Protein 2CI1 (pdb70)

Sequence (273 aa):
ATFGRRATHVVVRALPESLAQQALRRRTKGDEVDFARAERQHQLLYVGVLGSSKKLGLQQVVQQLPADESSLPDCVFVEDVVAVVEETALITRPGAPSRRKEADMMMKKEEALLEKLQLNIVEEMKKDENATLDGGDVVLFTGREFFVGLSKRTNQRGAEILADDTFKKDYAVSSTVVPVVVDDALHLKKSFCSSMAGPNLIAIGSSESSSAQKALKIMMQQQQMMSDHRRYDKKLTVPDDTTAANCCIYLLNNIPPSSKGHVLLHRTPEEEYPESAKVYEKLKKDHMMLIPVSNSELEEKVDGLLTSSVLINKK

CATH classification: 3.75.10.10

Nearest PDB structures (foldseek):
  2ci1-assembly1_A  TM=1.004E+00  e=1.298E-57  Bos taurus
  2ci4-assembly1_A  TM=9.915E-01  e=1.554E-54  Bos taurus
  3i4a-assembly1_A  TM=9.963E-01  e=8.941E-50  Homo sapiens
  3p8p-assembly2_B  TM=9.938E-01  e=7.478E-50  Homo sapiens
  7ulv-assembly2_B  TM=9.869E-01  e=5.552E-50  Homo sapiens

GO terms:
  GO:0016403 dimethylargininase activity (F, IDA)
  GO:0008270 zinc ion binding (F, IDA)
  GO:0017014 protein nitrosylation (P, IDA)
  GO:0006809 nitric oxide biosynthetic process (P, IDA)
  GO:0016403 dimethylargininase activity (F, EXP)
  GO:0045429 positive regulation of nitric oxide biosynthetic process (P, IDA)

Structure (mmCIF, N/CA/C/O backbone):
data_2CI1
#
_entry.id   2CI1
#
_cell.length_a   40.664
_cell.length_b   79.910
_cell.length_c   44.894
_cell.angle_alpha   90.00
_cell.angle_beta   108.58
_cell.angle_gamma   90.00
#
_symmetry.space_group_name_H-M   'P 1 21 1'
#
loop_
_entity.id
_entity.type
_entity.pdbx_description
1 polymer 'NG, NG-DIMETHYLARGININE DIMETHYLAMINOHYDROLASE 1'
2 non-polymer 'CITRIC ACID'
3 water water
#
loop_
_atom_site.group_PDB
_atom_site.id
_atom_site.type_symbol
_atom_site.label_atom_id
_atom_site.label_alt_id
_atom_site.label_comp_id
_atom_site.label_asym_id
_atom_site.label_entity_id
_atom_site.label_seq_id
_atom_site.pdbx_PDB_ins_code
_atom_site.Cartn_x
_atom_site.Cartn_y
_atom_site.Cartn_z
_atom_site.occupancy
_atom_site.B_iso_or_equiv
_atom_site.auth_seq_id
_atom_site.auth_comp_id
_atom_site.auth_asym_id
_atom_site.auth_atom_id
_atom_site.pdbx_PDB_model_num
ATOM 1 N N . ALA A 1 1 ? 8.500 -18.317 17.429 1.00 49.73 7 ALA A N 1
ATOM 2 C CA . ALA A 1 1 ? 7.098 -17.964 17.241 1.00 44.16 7 ALA A CA 1
ATOM 3 C C . ALA A 1 1 ? 6.646 -18.423 15.843 1.00 41.48 7 ALA A C 1
ATOM 4 O O . ALA A 1 1 ? 7.577 -18.647 15.049 1.00 42.34 7 ALA A O 1
ATOM 6 N N . THR A 1 2 ? 5.328 -18.555 15.645 1.00 33.73 8 THR A N 1
ATOM 7 C CA . THR A 1 2 ? 4.808 -18.713 14.288 1.00 25.49 8 THR A CA 1
ATOM 8 C C . THR A 1 2 ? 4.885 -17.325 13.687 1.00 21.34 8 THR A C 1
ATOM 9 O O . THR A 1 2 ? 4.212 -16.374 14.068 1.00 23.90 8 THR A O 1
ATOM 13 N N . PHE A 1 3 ? 5.677 -17.230 12.647 1.00 22.39 9 PHE A N 1
ATOM 14 C CA . PHE A 1 3 ? 5.885 -15.996 11.973 1.00 16.30 9 PHE A CA 1
ATOM 15 C C . PHE A 1 3 ? 4.560 -15.495 11.390 1.00 13.52 9 PHE A C 1
ATOM 16 O O . PHE A 1 3 ? 3.806 -16.156 10.675 1.00 14.47 9 PHE A O 1
ATOM 24 N N . GLY A 1 4 ? 4.311 -14.250 11.723 1.00 10.20 10 GLY A N 1
ATOM 25 C CA . GLY A 1 4 ? 3.123 -13.585 11.268 1.00 9.98 10 GLY A CA 1
ATOM 26 C C . GLY A 1 4 ? 1.868 -13.879 12.011 1.00 8.52 10 GLY A C 1
ATOM 27 O O . GLY A 1 4 ? 0.793 -13.367 11.682 1.00 10.44 10 GLY A O 1
ATOM 28 N N . ARG A 1 5 ? 1.920 -14.704 13.074 1.00 9.03 11 ARG A N 1
ATOM 29 C CA A ARG A 1 5 ? 0.730 -14.901 13.899 0.70 8.77 11 ARG A CA 1
ATOM 30 C CA B ARG A 1 5 ? 0.699 -14.883 13.864 0.30 8.92 11 ARG A CA 1
ATOM 31 C C . ARG A 1 5 ? 0.464 -13.649 14.726 1.00 8.88 11 ARG A C 1
ATOM 32 O O . ARG A 1 5 ? 1.389 -13.073 15.287 1.00 13.70 11 ARG A O 1
ATOM 47 N N . ALA A 1 6 ? -0.779 -13.248 14.838 1.00 9.49 12 ALA A N 1
ATOM 48 C CA . ALA A 1 6 ? -1.200 -12.129 15.659 1.00 9.47 12 ALA A CA 1
ATOM 49 C C . ALA A 1 6 ? -2.568 -12.503 16.235 1.00 9.36 12 ALA A C 1
ATOM 50 O O . ALA A 1 6 ? -3.310 -13.272 15.642 1.00 10.81 12 ALA A O 1
ATOM 52 N N . THR A 1 7 ? -2.872 -11.862 17.349 1.00 9.58 13 THR A N 1
ATOM 53 C CA . THR A 1 7 ? -4.186 -12.007 17.978 1.00 9.99 13 THR A CA 1
ATOM 54 C C . THR A 1 7 ? -4.871 -10.655 18.160 1.00 9.16 13 THR A C 1
ATOM 55 O O . THR A 1 7 ? -6.101 -10.625 18.286 1.00 9.63 13 THR A O 1
ATOM 59 N N . HIS A 1 8 ? -4.093 -9.571 18.244 1.00 8.35 14 HIS A N 1
ATOM 60 C CA . HIS A 1 8 ? -4.596 -8.253 18.543 1.00 8.22 14 HIS A CA 1
ATOM 61 C C . HIS A 1 8 ? -3.931 -7.276 17.576 1.00 8.04 14 HIS A C 1
ATOM 62 O O . HIS A 1 8 ? -2.854 -7.512 17.055 1.00 8.83 14 HIS A O 1
ATOM 69 N N . VAL A 1 9 ? -4.593 -6.132 17.400 1.00 8.26 15 VAL A N 1
ATOM 70 C CA . VAL A 1 9 ? -4.049 -5.075 16.561 1.00 7.88 15 VAL A CA 1
ATOM 71 C C . VAL A 1 9 ? -4.463 -3.741 17.161 1.00 7.96 15 VAL A C 1
ATOM 72 O O . VAL A 1 9 ? -5.606 -3.539 17.564 1.00 9.32 15 VAL A O 1
ATOM 76 N N . VAL A 1 10 ? -3.500 -2.821 17.207 1.00 7.46 16 VAL A N 1
ATOM 77 C CA . VAL A 1 10 ? -3.773 -1.437 17.593 1.00 7.38 16 VAL A CA 1
ATOM 78 C C . VAL A 1 10 ? -3.812 -0.613 16.328 1.00 7.06 16 VAL A C 1
ATOM 79 O O . VAL A 1 10 ? -2.906 -0.673 15.476 1.00 6.99 16 VAL A O 1
ATOM 83 N N . VAL A 1 11 ? -4.848 0.223 16.211 1.00 6.96 17 VAL A N 1
ATOM 84 C CA . VAL A 1 11 ? -5.064 1.185 15.142 1.00 6.89 17 VAL A CA 1
ATOM 85 C C . VAL A 1 11 ? -5.467 2.502 15.779 1.00 7.47 17 VAL A C 1
ATOM 86 O O . VAL A 1 11 ? -5.752 2.529 16.990 1.00 8.09 17 VAL A O 1
ATOM 90 N N . ARG A 1 12 ? -5.503 3.573 15.010 1.00 6.81 18 ARG A N 1
ATOM 91 C CA . ARG A 1 12 ? -5.876 4.882 15.538 1.00 7.12 18 ARG A CA 1
ATOM 92 C C . ARG A 1 12 ? -6.630 5.668 14.466 1.00 7.11 18 ARG A C 1
ATOM 93 O O . ARG A 1 12 ? -6.289 5.657 13.300 1.00 7.62 18 ARG A O 1
ATOM 101 N N . ALA A 1 13 ? -7.678 6.353 14.918 1.00 7.83 19 ALA A N 1
ATOM 102 C CA . ALA A 1 13 ? -8.532 7.091 14.023 1.00 8.04 19 ALA A CA 1
ATOM 103 C C . ALA A 1 13 ? -7.791 8.283 13.408 1.00 7.32 19 ALA A C 1
ATOM 104 O O . ALA A 1 13 ? -6.888 8.885 13.986 1.00 8.60 19 ALA A O 1
ATOM 106 N N . LEU A 1 14 ? -8.251 8.643 12.199 1.00 8.21 20 LEU A N 1
ATOM 107 C CA . LEU A 1 14 ? -7.704 9.789 11.501 1.00 7.86 20 LEU A CA 1
ATOM 108 C C . LEU A 1 14 ? -8.252 11.088 12.102 1.00 8.66 20 LEU A C 1
ATOM 109 O O . LEU A 1 14 ? -9.447 11.276 12.274 1.00 9.16 20 LEU A O 1
ATOM 114 N N . PRO A 1 15 ? -7.356 12.053 12.357 1.00 8.63 21 PRO A N 1
ATOM 115 C CA . PRO A 1 15 ? -7.794 13.403 12.742 1.00 8.95 21 PRO A CA 1
ATOM 116 C C . PRO A 1 15 ? -8.144 14.197 11.484 1.00 8.58 21 PRO A C 1
ATOM 117 O O . PRO A 1 15 ? -7.494 14.028 10.451 1.00 8.67 21 PRO A O 1
ATOM 121 N N . GLU A 1 16 ? -9.084 15.119 11.603 1.00 9.46 22 GLU A N 1
ATOM 122 C CA . GLU A 1 16 ? -9.378 15.987 10.495 1.00 9.79 22 GLU A CA 1
ATOM 123 C C . GLU A 1 16 ? -8.157 16.775 10.035 1.00 9.24 22 GLU A C 1
ATOM 124 O O . GLU A 1 16 ? -8.036 17.083 8.837 1.00 9.74 22 GLU A O 1
ATOM 130 N N . SER A 1 17 ? -7.302 17.114 10.963 1.00 8.87 23 SER A N 1
ATOM 131 C CA . SER A 1 17 ? -6.066 17.852 10.670 1.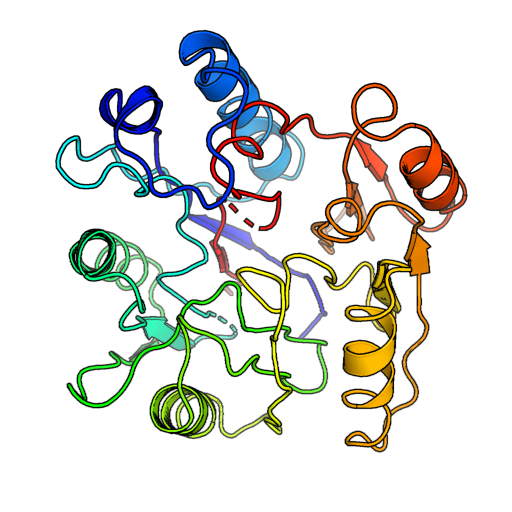00 9.29 23 SER A CA 1
ATOM 132 C C . SER A 1 17 ? -5.109 17.096 9.759 1.00 8.74 23 SER A C 1
ATOM 133 O O . SER A 1 17 ? -4.201 17.702 9.198 1.00 8.54 23 SER A O 1
ATOM 136 N N . LEU A 1 18 ? -5.288 15.783 9.561 1.00 8.22 24 LEU A N 1
ATOM 137 C CA . LEU A 1 18 ? -4.428 15.057 8.654 1.00 7.79 24 LEU A CA 1
ATOM 138 C C . LEU A 1 18 ? -4.421 15.667 7.274 1.00 7.67 24 LEU A C 1
ATOM 139 O O . LEU A 1 18 ? -3.375 15.738 6.622 1.00 7.49 24 LEU A O 1
ATOM 144 N N . ALA A 1 19 ? -5.598 16.034 6.761 1.00 8.40 25 ALA A N 1
ATOM 145 C CA . ALA A 1 19 ? -5.711 16.368 5.345 1.00 8.54 25 ALA A CA 1
ATOM 146 C C . ALA A 1 19 ? -4.730 17.462 4.945 1.00 8.07 25 ALA A C 1
ATOM 147 O O . ALA A 1 19 ? -4.020 17.312 3.943 1.00 8.83 25 ALA A O 1
ATOM 149 N N . GLN A 1 20 ? -4.679 18.540 5.703 1.00 8.02 26 GLN A N 1
ATOM 150 C CA . GLN A 1 20 ? -3.766 19.654 5.431 1.00 7.90 26 GLN A CA 1
ATOM 151 C C . GLN A 1 20 ? -2.463 19.610 6.185 1.00 7.85 26 GLN A C 1
ATOM 152 O O . GLN A 1 20 ? -1.500 20.226 5.730 1.00 8.78 26 GLN A O 1
ATOM 158 N N . GLN A 1 21 ? -2.427 18.959 7.357 1.00 7.75 27 GLN A N 1
ATOM 159 C CA . GLN A 1 21 ? -1.339 19.169 8.301 1.00 8.09 27 GLN A CA 1
ATOM 160 C C . GLN A 1 21 ? -0.443 17.956 8.505 1.00 7.67 27 GLN A C 1
ATOM 161 O O . GLN A 1 21 ? 0.610 18.114 9.127 1.00 8.98 27 GLN A O 1
ATOM 167 N N . ALA A 1 22 ? -0.794 16.786 8.022 1.00 7.50 28 ALA A N 1
ATOM 168 C CA . ALA A 1 22 ? 0.129 15.644 8.139 1.00 7.76 28 ALA A CA 1
ATOM 169 C C . ALA A 1 22 ? 1.355 15.888 7.313 1.00 7.30 28 ALA A C 1
ATOM 170 O O . ALA A 1 22 ? 1.297 16.531 6.231 1.00 8.08 28 ALA A O 1
ATOM 172 N N . LEU A 1 23 ? 2.491 15.384 7.770 1.00 7.55 29 LEU A N 1
ATOM 173 C CA . LEU A 1 23 ? 3.752 15.506 7.061 1.00 7.44 29 LEU A CA 1
ATOM 174 C C . LEU A 1 23 ? 3.717 14.750 5.755 1.00 7.22 29 LEU A C 1
ATOM 175 O O . LEU A 1 23 ? 3.195 13.627 5.691 1.00 8.11 29 LEU A O 1
ATOM 180 N N . ARG A 1 24 ? 4.286 15.305 4.696 1.00 7.78 30 ARG A N 1
ATOM 181 C CA . ARG A 1 24 ? 4.357 14.610 3.412 1.00 7.76 30 ARG A CA 1
ATOM 182 C C . ARG A 1 24 ? 5.498 15.137 2.600 1.00 8.35 30 ARG A C 1
ATOM 183 O O . ARG A 1 24 ? 5.775 16.348 2.548 1.00 9.39 30 ARG A O 1
ATOM 191 N N . ARG A 1 25 ? 6.206 14.215 1.935 1.00 8.99 31 ARG A N 1
ATOM 192 C CA A ARG A 1 25 ? 7.381 14.645 1.181 0.60 11.71 31 ARG A CA 1
ATOM 193 C CA B ARG A 1 25 ? 7.348 14.557 1.124 0.40 10.80 31 ARG A CA 1
ATOM 194 C C . ARG A 1 25 ? 6.950 15.192 -0.201 1.00 12.14 31 ARG A C 1
ATOM 195 O O . ARG A 1 25 ? 7.696 16.008 -0.745 1.00 17.55 31 ARG A O 1
ATOM 210 N N . THR A 1 26 ? 5.851 14.760 -0.779 1.00 12.58 32 THR A N 1
ATOM 211 C CA . THR A 1 26 ? 5.385 15.191 -2.071 1.00 14.81 32 THR A CA 1
ATOM 212 C C . THR A 1 26 ? 4.149 16.030 -1.836 1.00 11.21 32 THR A C 1
ATOM 213 O O . THR A 1 26 ? 3.234 15.607 -1.188 1.00 12.62 32 THR A O 1
ATOM 217 N N . LYS A 1 27 ? 4.155 17.256 -2.374 1.00 11.67 33 LYS A N 1
ATOM 218 C CA . LYS A 1 27 ? 3.021 18.198 -2.235 1.00 10.93 33 LYS A CA 1
ATOM 219 C C . LYS A 1 27 ? 2.108 17.981 -3.444 1.00 11.39 33 LYS A C 1
ATOM 220 O O . LYS A 1 27 ? 2.041 18.828 -4.300 1.00 12.49 33 LYS A O 1
ATOM 226 N N . GLY A 1 28 ? 1.464 16.818 -3.493 1.00 14.55 34 GLY A N 1
ATOM 227 C CA . GLY A 1 28 ? 0.676 16.399 -4.628 1.00 16.02 34 GLY A CA 1
ATOM 228 C C . GLY A 1 28 ? -0.810 16.608 -4.423 1.00 14.21 34 GLY A C 1
ATOM 229 O O . GLY A 1 28 ? -1.247 17.555 -3.770 1.00 13.04 34 GLY A O 1
ATOM 230 N N . ASP A 1 29 ? -1.616 15.726 -4.997 1.00 17.76 35 ASP A N 1
ATOM 231 C CA . ASP A 1 29 ? -3.063 15.834 -4.900 1.00 18.17 35 ASP A CA 1
ATOM 232 C C . ASP A 1 29 ? -3.508 15.955 -3.462 1.00 16.47 35 ASP A C 1
ATOM 233 O O . ASP A 1 29 ? -2.989 15.273 -2.584 1.00 18.17 35 ASP A O 1
ATOM 238 N N . GLU A 1 30 ? -4.493 16.820 -3.285 1.00 17.18 36 GLU A N 1
ATOM 239 C CA . GLU A 1 30 ? -5.078 16.997 -1.966 1.00 16.12 36 GLU A CA 1
ATOM 240 C C . GLU A 1 30 ? -5.686 15.682 -1.494 1.00 11.75 36 GLU A C 1
ATOM 241 O O . GLU A 1 30 ? -6.228 14.892 -2.254 1.00 12.10 36 GLU A O 1
ATOM 247 N N . VAL A 1 31 ? -5.680 15.518 -0.178 1.00 10.90 37 VAL A N 1
ATOM 248 C CA . VAL A 1 31 ? -6.323 14.383 0.472 1.00 10.25 37 VAL A CA 1
ATOM 249 C C . VAL A 1 31 ? -7.834 14.576 0.416 1.00 10.87 37 VAL A C 1
ATOM 250 O O . VAL A 1 31 ? -8.322 15.654 0.793 1.00 12.73 37 VAL A O 1
ATOM 254 N N . ASP A 1 32 ? -8.548 13.538 0.035 1.00 10.67 38 ASP A N 1
ATOM 255 C CA . ASP A 1 32 ? -10.009 13.461 0.177 1.00 11.08 38 ASP A CA 1
ATOM 256 C C . ASP A 1 32 ? -10.215 12.806 1.525 1.00 10.12 38 ASP A C 1
ATOM 257 O O . ASP A 1 32 ? -10.084 11.583 1.680 1.00 9.72 38 ASP A O 1
ATOM 262 N N . PHE A 1 33 ? -10.510 13.623 2.537 1.00 10.33 39 PHE A N 1
ATOM 263 C CA . PHE A 1 33 ? -10.541 13.142 3.871 1.00 9.79 39 PHE A CA 1
ATOM 264 C C . PHE A 1 33 ? -11.622 12.087 4.110 1.00 8.70 39 PHE A C 1
ATOM 265 O O . PHE A 1 33 ? -11.376 11.065 4.747 1.00 8.97 39 PHE A O 1
ATOM 273 N N . ALA A 1 34 ? -12.838 12.323 3.626 1.00 9.40 40 ALA A N 1
ATOM 274 C CA . ALA A 1 34 ? -13.914 11.342 3.800 1.00 9.96 40 ALA A CA 1
ATOM 275 C C . ALA A 1 34 ? -13.503 10.028 3.176 1.00 9.04 40 ALA A C 1
ATOM 276 O O . ALA A 1 34 ? -13.753 8.952 3.761 1.00 8.80 40 ALA A O 1
ATOM 278 N N . ARG A 1 35 ? -12.868 10.062 2.017 1.00 9.10 41 ARG A N 1
ATOM 279 C CA . ARG A 1 35 ? -12.449 8.820 1.370 1.00 8.73 41 ARG A CA 1
ATOM 280 C C . ARG A 1 35 ? -11.333 8.166 2.184 1.00 7.75 41 ARG A C 1
ATOM 281 O O . ARG A 1 35 ? -11.303 6.926 2.291 1.00 8.06 41 ARG A O 1
ATOM 289 N N . ALA A 1 36 ? -10.406 8.954 2.736 1.00 7.90 42 ALA A N 1
ATOM 290 C CA . ALA A 1 36 ? -9.354 8.393 3.628 1.00 7.70 42 ALA A CA 1
ATOM 291 C C . ALA A 1 36 ? -9.986 7.688 4.769 1.00 7.25 42 ALA A C 1
ATOM 292 O O . ALA A 1 36 ? -9.544 6.593 5.176 1.00 7.71 42 ALA A O 1
ATOM 294 N N . GLU A 1 37 ? -11.011 8.279 5.383 1.00 7.77 43 GLU A N 1
ATOM 295 C CA . GLU A 1 37 ? -11.688 7.617 6.487 1.00 7.73 43 GLU A CA 1
ATOM 296 C C . GLU A 1 37 ? -12.306 6.296 6.022 1.00 7.19 43 GLU A C 1
ATOM 297 O O . GLU A 1 37 ? -12.224 5.278 6.742 1.00 7.54 43 GLU A O 1
ATOM 303 N N . ARG A 1 38 ? -12.947 6.248 4.865 1.00 7.34 44 ARG A N 1
ATOM 304 C CA . ARG A 1 38 ? -13.511 5.011 4.400 1.00 7.15 44 ARG A CA 1
ATOM 305 C C . ARG A 1 38 ? -12.432 3.955 4.167 1.00 7.24 44 ARG A C 1
ATOM 306 O O . ARG A 1 38 ? -12.603 2.784 4.494 1.00 7.72 44 ARG A O 1
ATOM 314 N N . GLN A 1 39 ? -11.306 4.373 3.576 1.00 7.28 45 GLN A N 1
ATOM 315 C CA . GLN A 1 39 ? -10.224 3.401 3.345 1.00 6.80 45 GLN A CA 1
ATOM 316 C C . GLN A 1 39 ? -9.728 2.845 4.666 1.00 7.16 45 GLN A C 1
ATOM 317 O O . GLN A 1 39 ? -9.454 1.615 4.773 1.00 7.53 45 GLN A O 1
ATOM 323 N N . HIS A 1 40 ? -9.597 3.695 5.680 1.00 7.23 46 HIS A N 1
ATOM 324 C CA . HIS A 1 40 ? -9.178 3.226 7.005 1.00 7.49 46 HIS A CA 1
ATOM 325 C C . HIS A 1 40 ? -10.202 2.277 7.580 1.00 7.36 46 HIS A C 1
ATOM 326 O O . HIS A 1 40 ? -9.844 1.243 8.188 1.00 8.04 46 HIS A O 1
ATOM 333 N N . GLN A 1 41 ? -11.487 2.596 7.451 1.00 7.98 47 GLN A N 1
ATOM 334 C CA . GLN A 1 41 ? -12.548 1.701 7.943 1.00 8.24 47 GLN A CA 1
ATOM 335 C C . GLN A 1 41 ? -12.435 0.314 7.320 1.00 7.89 47 GLN A C 1
ATOM 336 O O . GLN A 1 41 ? -12.594 -0.702 8.018 1.00 8.73 47 GLN A O 1
ATOM 346 N N . LEU A 1 42 ? -12.248 0.267 6.022 1.00 7.67 48 LEU A N 1
ATOM 347 C CA A LEU A 1 42 ? -12.175 -1.035 5.335 0.50 7.45 48 LEU A CA 1
ATOM 348 C CA B LEU A 1 42 ? -12.166 -1.031 5.335 0.50 7.44 48 LEU A CA 1
ATOM 349 C C . LEU A 1 42 ? -10.950 -1.798 5.805 1.00 7.41 48 LEU A C 1
ATOM 350 O O . LEU A 1 42 ? -11.003 -3.025 5.996 1.00 7.57 48 LEU A O 1
ATOM 359 N N . TYR A 1 43 ? -9.807 -1.105 5.989 1.00 6.68 49 TYR A N 1
ATOM 360 C CA . TYR A 1 43 ? -8.570 -1.713 6.476 1.00 6.64 49 TYR A CA 1
ATOM 361 C C . TYR A 1 43 ? -8.793 -2.366 7.858 1.00 6.69 49 TYR A C 1
ATOM 362 O O . TYR A 1 43 ? -8.445 -3.517 8.094 1.00 7.05 49 TYR A O 1
ATOM 371 N N . VAL A 1 44 ? -9.382 -1.588 8.768 1.00 7.33 50 VAL A N 1
ATOM 372 C CA . VAL A 1 44 ? -9.673 -2.096 10.095 1.00 8.50 50 VAL A CA 1
ATOM 373 C C . VAL A 1 44 ? -10.663 -3.243 9.996 1.00 8.24 50 VAL A C 1
ATOM 374 O O . VAL A 1 44 ? -10.550 -4.200 10.769 1.00 9.74 50 VAL A O 1
ATOM 378 N N . GLY A 1 45 ? -11.643 -3.156 9.130 1.00 8.74 51 GLY A N 1
ATOM 379 C CA . GLY A 1 45 ? -12.606 -4.221 8.942 1.00 9.32 51 GLY A CA 1
ATOM 380 C C . GLY A 1 45 ? -11.990 -5.499 8.449 1.00 9.03 51 GLY A C 1
ATOM 381 O O . GLY A 1 45 ? -12.416 -6.592 8.852 1.00 11.42 51 GLY A O 1
ATOM 382 N N . VAL A 1 46 ? -10.982 -5.434 7.604 1.00 7.21 52 VAL A N 1
ATOM 383 C CA . VAL A 1 46 ? -10.265 -6.636 7.206 1.00 7.05 52 VAL A CA 1
ATOM 384 C C . VAL A 1 46 ? -9.598 -7.254 8.425 1.00 6.80 52 VAL A C 1
ATOM 385 O O . VAL A 1 46 ? -9.690 -8.462 8.663 1.00 7.31 52 VAL A O 1
ATOM 389 N N . LEU A 1 47 ? -8.854 -6.447 9.180 1.00 6.99 53 LEU A N 1
ATOM 390 C CA . LEU A 1 47 ? -8.058 -7.000 10.277 1.00 7.12 53 LEU A CA 1
ATOM 391 C C . LEU A 1 47 ? -8.918 -7.581 11.374 1.00 7.47 53 LEU A C 1
ATOM 392 O O . LEU A 1 47 ? -8.624 -8.652 11.922 1.00 8.08 53 LEU A O 1
ATOM 397 N N . GLY A 1 48 ? -9.991 -6.872 11.735 1.00 7.99 54 GLY A N 1
ATOM 398 C CA . GLY A 1 48 ? -10.829 -7.258 12.840 1.00 9.20 54 GLY A CA 1
ATOM 399 C C . GLY A 1 48 ? -11.968 -8.172 12.441 1.00 9.16 54 GLY A C 1
ATOM 400 O O . GLY A 1 48 ? -12.096 -9.301 12.892 1.00 19.10 54 GLY A O 1
ATOM 401 N N . SER A 1 49 ? -12.844 -7.751 11.571 1.00 9.31 55 SER A N 1
ATOM 402 C CA A SER A 1 49 ? -14.022 -8.520 11.215 0.90 9.04 55 SER A CA 1
ATOM 403 C CA B SER A 1 49 ? -14.031 -8.510 11.213 0.10 9.25 55 SER A CA 1
ATOM 404 C C . SER A 1 49 ? -13.685 -9.716 10.359 1.00 8.85 55 SER A C 1
ATOM 405 O O . SER A 1 49 ? -14.110 -10.831 10.659 1.00 11.40 55 SER A O 1
ATOM 410 N N . LYS A 1 50 ? -12.954 -9.513 9.267 1.00 8.77 56 LYS A N 1
ATOM 411 C CA A LYS A 1 50 ? -12.675 -10.644 8.396 0.50 8.76 56 LYS A CA 1
ATOM 412 C CA B LYS A 1 50 ? -12.680 -10.640 8.419 0.50 8.91 56 LYS A CA 1
ATOM 413 C C . LYS A 1 50 ? -11.688 -11.620 9.030 1.00 7.89 56 LYS A C 1
ATOM 414 O O . LYS A 1 50 ? -11.917 -12.825 9.053 1.00 10.62 56 LYS A O 1
ATOM 425 N N . LEU A 1 51 ? -10.564 -11.101 9.522 1.00 7.35 57 LEU A N 1
ATOM 426 C CA . LEU A 1 51 ? -9.493 -11.966 10.018 1.00 6.89 57 LEU A CA 1
ATOM 427 C C . LEU A 1 51 ? -9.617 -12.308 11.485 1.00 8.43 57 LEU A C 1
ATOM 428 O O . LEU A 1 51 ? -8.922 -13.248 11.909 1.00 11.11 57 LEU A O 1
ATOM 433 N N . GLY A 1 52 ? -10.437 -11.637 12.230 1.00 8.53 58 GLY A N 1
ATOM 434 C CA . GLY A 1 52 ? -10.717 -12.010 13.599 1.00 9.95 58 GLY A CA 1
ATOM 435 C C . GLY A 1 52 ? -9.772 -11.499 14.630 1.00 9.99 58 GLY A C 1
ATOM 436 O O . GLY A 1 52 ? -9.834 -11.914 15.800 1.00 11.99 58 GLY A O 1
ATOM 437 N N . LEU A 1 53 ? -8.891 -10.532 14.316 1.00 9.21 59 LEU A N 1
ATOM 438 C CA . LEU A 1 53 ? -8.065 -9.957 15.314 1.00 8.18 59 LEU A CA 1
ATOM 439 C C . LEU A 1 53 ? -8.867 -9.080 16.292 1.00 8.57 59 LEU A C 1
ATOM 440 O O . LEU A 1 53 ? -9.841 -8.452 15.903 1.00 9.60 59 LEU A O 1
ATOM 445 N N . GLN A 1 54 ? -8.460 -9.054 17.546 1.00 8.86 60 GLN A N 1
ATOM 446 C CA A GLN A 1 54 ? -9.057 -8.153 18.526 0.60 9.62 60 GLN A CA 1
ATOM 447 C CA B GLN A 1 54 ? -9.049 -8.159 18.531 0.40 9.25 60 GLN A CA 1
ATOM 448 C C . GLN A 1 54 ? -8.483 -6.775 18.303 1.00 8.75 60 GLN A C 1
ATOM 449 O O . GLN A 1 54 ? -7.293 -6.547 18.433 1.00 10.38 60 GLN A O 1
ATOM 460 N N . VAL A 1 55 ? -9.341 -5.825 17.971 1.00 9.63 61 VAL A N 1
ATOM 461 C CA . VAL A 1 55 ? -8.933 -4.467 17.568 1.00 10.08 61 VAL A CA 1
ATOM 462 C C . VAL A 1 55 ? -8.978 -3.542 18.762 1.00 9.83 61 VAL A C 1
ATOM 463 O O . VAL A 1 55 ? -10.001 -3.501 19.504 1.00 12.35 61 VAL A O 1
ATOM 467 N N . VAL A 1 56 ? -7.929 -2.795 18.999 1.00 8.92 62 VAL A N 1
ATOM 468 C CA . VAL A 1 56 ? -7.903 -1.684 19.907 1.00 9.54 62 VAL A CA 1
ATOM 469 C C . VAL A 1 56 ? -7.838 -0.442 19.048 1.00 9.54 62 VAL A C 1
ATOM 470 O O . VAL A 1 56 ? -6.855 -0.242 18.348 1.00 10.90 62 VAL A O 1
ATOM 474 N N . GLN A 1 57 ? -8.921 0.378 19.066 1.00 11.14 63 GLN A N 1
ATOM 475 C CA A GLN A 1 57 ? -8.999 1.581 18.218 0.50 12.13 63 GLN A CA 1
ATOM 476 C CA B GLN A 1 57 ? -8.882 1.567 18.201 0.50 12.10 63 GLN A CA 1
ATOM 477 C C . GLN A 1 57 ? -8.769 2.788 19.113 1.00 12.08 63 GLN A C 1
ATOM 478 O O . GLN A 1 57 ? -9.611 3.140 19.913 1.00 15.28 63 GLN A O 1
ATOM 489 N N . LEU A 1 58 ? -7.664 3.492 18.963 1.00 10.66 64 LEU A N 1
ATOM 490 C CA . LEU A 1 58 ? -7.332 4.703 19.714 1.00 10.42 64 LEU A CA 1
ATOM 491 C C . LEU A 1 58 ? -8.040 5.863 19.055 1.00 9.79 64 LEU A C 1
ATOM 492 O O . LEU A 1 58 ? -8.208 5.918 17.830 1.00 9.94 64 LEU A O 1
ATOM 497 N N . PRO A 1 59 ? -8.477 6.842 19.867 1.00 10.76 65 PRO A N 1
ATOM 498 C CA . PRO A 1 59 ? -9.161 8.012 19.291 1.00 10.94 65 PRO A CA 1
ATOM 499 C C . PRO A 1 59 ? -8.191 8.964 18.624 1.00 9.95 65 PRO A C 1
ATOM 500 O O . PRO A 1 59 ? -7.010 9.047 18.973 1.00 10.89 65 PRO A O 1
ATOM 504 N N . ALA A 1 60 ? -8.701 9.699 17.665 1.00 9.97 66 ALA A N 1
ATOM 505 C CA . ALA A 1 60 ? -7.929 10.717 17.007 1.00 9.92 66 ALA A CA 1
ATOM 506 C C . ALA A 1 60 ? -7.534 11.818 17.988 1.00 10.54 66 ALA A C 1
ATOM 507 O O . ALA A 1 6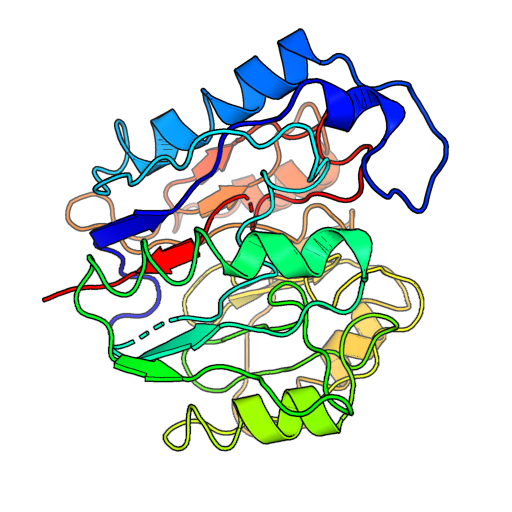0 ? -8.289 12.132 18.935 1.00 12.20 66 ALA A O 1
ATOM 509 N N . ASP A 1 61 ? -6.412 12.463 17.762 1.00 10.54 67 ASP A N 1
ATOM 510 C CA . ASP A 1 61 ? -6.010 13.671 18.476 1.00 10.74 67 ASP A CA 1
ATOM 511 C C . ASP A 1 61 ? -5.691 14.705 17.407 1.00 11.08 67 ASP A C 1
ATOM 512 O O . ASP A 1 61 ? -4.739 14.532 16.613 1.00 10.22 67 ASP A O 1
ATOM 517 N N . GLU A 1 62 ? -6.487 15.761 17.358 1.00 11.97 68 GLU A N 1
ATOM 518 C CA . GLU A 1 62 ? -6.339 16.749 16.291 1.00 10.66 68 GLU A CA 1
ATOM 519 C C . GLU A 1 62 ? -4.982 17.458 16.329 1.00 10.85 68 GLU A C 1
ATOM 520 O O . GLU A 1 62 ? -4.566 17.963 15.279 1.00 11.23 68 GLU A O 1
ATOM 526 N N . SER A 1 63 ? -4.347 17.480 17.480 1.00 11.02 69 SER A N 1
ATOM 527 C CA A SER A 1 63 ? -3.012 18.090 17.609 0.80 10.60 69 SER A CA 1
ATOM 528 C CA B SER A 1 63 ? -3.021 18.076 17.612 0.20 11.30 69 SER A CA 1
ATOM 529 C C . SER A 1 63 ? -1.908 17.194 17.049 1.00 10.14 69 SER A C 1
ATOM 530 O O . SER A 1 63 ? -0.774 17.671 16.998 1.00 10.88 69 SER A O 1
ATOM 535 N N . LEU A 1 64 ? -2.211 15.988 16.640 1.00 9.46 70 LEU A N 1
ATOM 536 C CA . LEU A 1 64 ? -1.252 14.982 16.128 1.00 8.92 70 LEU A CA 1
ATOM 537 C C . LEU A 1 64 ? -1.725 14.542 14.753 1.00 8.30 70 LEU A C 1
ATOM 538 O O . LEU A 1 64 ? -2.355 13.483 14.624 1.00 8.45 70 LEU A O 1
ATOM 543 N N . PRO A 1 65 ? -1.496 15.347 13.699 1.00 8.18 71 PRO A N 1
ATOM 544 C CA . PRO A 1 65 ? -2.091 15.082 12.388 1.00 7.96 71 PRO A CA 1
ATOM 545 C C . PRO A 1 65 ? -1.723 13.737 11.758 1.00 7.37 71 PRO A C 1
ATOM 546 O O . PRO A 1 65 ? -2.458 13.283 10.883 1.00 8.12 71 PRO A O 1
ATOM 550 N N . ASP A 1 66 ? -0.639 13.128 12.191 1.00 7.34 72 ASP A N 1
ATOM 551 C CA . ASP A 1 66 ? -0.180 11.843 11.682 1.00 7.05 72 ASP A CA 1
ATOM 552 C C . ASP A 1 66 ? -0.534 10.694 12.623 1.00 7.14 72 ASP A C 1
ATOM 553 O O . ASP A 1 66 ? -0.017 9.588 12.451 1.00 7.25 72 ASP A O 1
ATOM 558 N N . CYS A 1 67 ? -1.471 10.891 13.574 1.00 7.58 73 CYS A N 1
ATOM 559 C CA . CYS A 1 67 ? -1.646 9.896 14.640 1.00 7.67 73 CYS A CA 1
ATOM 560 C C . CYS A 1 67 ? -2.252 8.580 14.138 1.00 7.01 73 CYS A C 1
ATOM 561 O O . CYS A 1 67 ? -2.144 7.585 14.868 1.00 7.35 73 CYS A O 1
ATOM 564 N N . VAL A 1 68 ? -2.847 8.550 12.966 1.00 7.33 74 VAL A N 1
ATOM 565 C CA . VAL A 1 68 ? -3.270 7.269 12.370 1.00 7.09 74 VAL A CA 1
ATOM 566 C C . VAL A 1 68 ? -2.129 6.305 12.236 1.00 6.81 74 VAL A C 1
ATOM 567 O O . VAL A 1 68 ? -2.355 5.072 12.217 1.00 7.00 74 VAL A O 1
ATOM 571 N N . PHE A 1 69 ? -0.898 6.788 12.038 1.00 6.45 75 PHE A N 1
ATOM 572 C CA . PHE A 1 69 ? 0.231 5.950 11.617 1.00 6.66 75 PHE A CA 1
ATOM 573 C C . PHE A 1 69 ? 0.948 5.320 12.804 1.00 6.04 75 PHE A C 1
ATOM 574 O O . PHE A 1 69 ? 2.148 5.520 13.019 1.00 6.77 75 PHE A O 1
ATOM 582 N N . VAL A 1 70 ? 0.206 4.493 13.524 1.00 6.35 76 VAL A N 1
ATOM 583 C CA . VAL A 1 70 ? 0.672 3.881 14.763 1.00 6.47 76 VAL A CA 1
ATOM 584 C C . VAL A 1 70 ? 1.963 3.099 14.629 1.00 6.31 76 VAL A C 1
ATOM 585 O O . VAL A 1 70 ? 2.680 2.941 15.624 1.00 6.83 76 VAL A O 1
ATOM 589 N N . GLU A 1 71 ? 2.261 2.492 13.467 1.00 6.17 77 GLU A N 1
ATOM 590 C CA . GLU A 1 71 ? 3.436 1.704 13.309 1.00 6.38 77 GLU A CA 1
ATOM 591 C C . GLU A 1 71 ? 4.697 2.441 13.779 1.00 6.25 77 GLU A C 1
ATOM 592 O O . GLU A 1 71 ? 5.617 1.854 14.296 1.00 7.06 77 GLU A O 1
ATOM 598 N N . ASP A 1 72 ? 4.743 3.761 13.487 1.00 6.03 78 ASP A N 1
ATOM 599 C CA . ASP A 1 72 ? 6.019 4.443 13.745 1.00 6.42 78 ASP A CA 1
ATOM 600 C C . ASP A 1 72 ? 6.333 4.617 15.211 1.00 6.72 78 ASP A C 1
ATOM 601 O O . ASP A 1 72 ? 7.506 4.871 15.523 1.00 7.64 78 ASP A O 1
ATOM 606 N N . VAL A 1 73 ? 5.337 4.487 16.087 1.00 7.55 79 VAL A N 1
ATOM 607 C CA A VAL A 1 73 ? 5.602 4.784 17.529 0.60 8.09 79 VAL A CA 1
ATOM 608 C CA B VAL A 1 73 ? 5.398 4.726 17.527 0.40 7.96 79 VAL A CA 1
ATOM 609 C C . VAL A 1 73 ? 5.757 3.526 18.379 1.00 8.01 79 VAL A C 1
ATOM 610 O O . VAL A 1 73 ? 6.040 3.659 19.571 1.00 8.83 79 VAL A O 1
ATOM 617 N N . ALA A 1 74 ? 5.684 2.332 17.828 1.00 7.76 80 ALA A N 1
ATOM 618 C CA . ALA A 1 74 ? 5.938 1.142 18.640 1.00 8.33 80 ALA A CA 1
ATOM 619 C C . ALA A 1 74 ? 6.450 0.016 17.715 1.00 8.32 80 ALA A C 1
ATOM 620 O O . ALA A 1 74 ? 5.937 -0.139 16.616 1.00 10.49 80 ALA A O 1
ATOM 622 N N . VAL A 1 75 ? 7.365 -0.778 18.298 1.00 8.38 81 VAL A N 1
ATOM 623 C CA . VAL A 1 75 ? 7.793 -2.031 17.695 1.00 8.36 81 VAL A CA 1
ATOM 624 C C . VAL A 1 75 ? 7.499 -3.120 18.715 1.00 8.56 81 VAL A C 1
ATOM 625 O O . VAL A 1 75 ? 7.970 -3.026 19.863 1.00 9.45 81 VAL A O 1
ATOM 629 N N . VAL A 1 76 ? 6.716 -4.101 18.333 1.00 8.42 82 VAL A N 1
ATOM 630 C CA . VAL A 1 76 ? 6.302 -5.153 19.268 1.00 9.02 82 VAL A CA 1
ATOM 631 C C . VAL A 1 76 ? 6.909 -6.452 18.775 1.00 9.29 82 VAL A C 1
ATOM 632 O O . VAL A 1 76 ? 6.750 -6.839 17.614 1.00 10.79 82 VAL A O 1
ATOM 644 N N . GLU A 1 78 ? 7.080 -10.359 20.317 1.00 14.00 84 GLU A N 1
ATOM 645 C CA . GLU A 1 78 ? 6.699 -11.330 21.324 1.00 15.37 84 GLU A CA 1
ATOM 646 C C . GLU A 1 78 ? 6.049 -10.564 22.466 1.00 15.47 84 GLU A C 1
ATOM 647 O O . GLU A 1 78 ? 5.018 -9.881 22.294 1.00 17.56 84 GLU A O 1
ATOM 653 N N . GLU A 1 79 ? 6.594 -10.635 23.635 1.00 16.09 85 GLU A N 1
ATOM 654 C CA . GLU A 1 79 ? 5.918 -10.046 24.797 1.00 15.25 85 GLU A CA 1
ATOM 655 C C . GLU A 1 79 ? 6.452 -8.701 25.145 1.00 13.57 85 GLU A C 1
ATOM 656 O O . GLU A 1 79 ? 6.087 -8.170 26.206 1.00 16.40 85 GLU A O 1
ATOM 662 N N . THR A 1 80 ? 7.307 -8.134 24.302 1.00 12.57 86 THR A N 1
ATOM 663 C CA . THR A 1 80 ? 7.918 -6.852 24.596 1.00 12.07 86 THR A CA 1
ATOM 664 C C . THR A 1 80 ? 7.585 -5.805 23.542 1.00 10.16 86 THR A C 1
ATOM 665 O O . THR A 1 80 ? 7.638 -6.051 22.355 1.00 10.56 86 THR A O 1
ATOM 669 N N . ALA A 1 81 ? 7.237 -4.606 24.005 1.00 11.63 87 ALA A N 1
ATOM 670 C CA . ALA A 1 81 ? 6.995 -3.450 23.179 1.00 10.70 87 ALA A CA 1
ATOM 671 C C . ALA A 1 81 ? 8.048 -2.392 23.433 1.00 10.81 87 ALA A C 1
ATOM 672 O O . ALA A 1 81 ? 8.254 -1.990 24.562 1.00 13.43 87 ALA A O 1
ATOM 674 N N . LEU A 1 82 ? 8.671 -1.917 22.349 1.00 9.54 88 LEU A N 1
ATOM 675 C CA . LEU A 1 82 ? 9.490 -0.735 22.386 1.00 9.63 88 LEU A CA 1
ATOM 676 C C . LEU A 1 82 ? 8.636 0.442 21.953 1.00 9.07 88 LEU A C 1
ATOM 677 O O . LEU A 1 82 ? 8.145 0.487 20.809 1.00 9.93 88 LEU A O 1
ATOM 682 N N . ILE A 1 83 ? 8.438 1.388 22.860 1.00 9.14 89 ILE A N 1
ATOM 683 C CA . ILE A 1 83 ? 7.807 2.661 22.550 1.00 9.22 89 ILE A CA 1
ATOM 684 C C . ILE A 1 83 ? 8.905 3.559 22.012 1.00 9.38 89 ILE A C 1
ATOM 685 O O . ILE A 1 83 ? 9.868 3.832 22.709 1.00 10.84 89 ILE A O 1
ATOM 690 N N . THR A 1 84 ? 8.762 3.938 20.742 1.00 9.69 90 THR A N 1
ATOM 691 C CA . THR A 1 84 ? 9.859 4.627 20.084 1.00 9.78 90 THR A CA 1
ATOM 692 C C . THR A 1 84 ? 9.811 6.126 20.428 1.00 9.65 90 THR A C 1
ATOM 693 O O . THR A 1 84 ? 8.886 6.626 21.020 1.00 11.12 90 THR A O 1
ATOM 697 N N . ARG A 1 85 ? 10.894 6.756 20.011 1.00 10.84 91 ARG A N 1
ATOM 698 C CA . ARG A 1 85 ? 10.998 8.231 19.988 1.00 10.69 91 ARG A CA 1
ATOM 699 C C . ARG A 1 85 ? 10.999 8.632 18.522 1.00 9.47 91 ARG A C 1
ATOM 700 O O . ARG A 1 85 ? 12.071 8.603 17.903 1.00 10.31 91 ARG A O 1
ATOM 708 N N . PRO A 1 86 ? 9.849 8.895 17.938 1.00 9.95 92 PRO A N 1
ATOM 709 C CA . PRO A 1 86 ? 9.809 9.132 16.491 1.00 10.23 92 PRO A CA 1
ATOM 710 C C . PRO A 1 86 ? 10.718 10.248 16.039 1.00 9.65 92 PRO A C 1
ATOM 711 O O . PRO A 1 86 ? 10.948 11.268 16.746 1.00 10.72 92 PRO A O 1
ATOM 718 N N . GLY A 1 87 ? 11.202 10.162 14.833 1.00 9.41 93 GLY A N 1
ATOM 719 C CA . GLY A 1 87 ? 12.075 11.201 14.298 1.00 10.56 93 GLY A CA 1
ATOM 720 C C . GLY A 1 87 ? 11.425 12.559 14.185 1.00 10.53 93 GLY A C 1
ATOM 721 O O . GLY A 1 87 ? 12.089 13.588 14.451 1.00 14.17 93 GLY A O 1
ATOM 722 N N . ALA A 1 88 ? 10.167 12.630 13.811 1.00 9.35 94 ALA A N 1
ATOM 723 C CA . ALA A 1 88 ? 9.501 13.882 13.595 1.00 9.58 94 ALA A CA 1
ATOM 724 C C . ALA A 1 88 ? 8.998 14.463 14.919 1.00 9.70 94 ALA A C 1
ATOM 725 O O . ALA A 1 88 ? 8.176 13.819 15.595 1.00 9.52 94 ALA A O 1
ATOM 727 N N . PRO A 1 89 ? 9.422 15.647 15.318 1.00 10.56 95 PRO A N 1
ATOM 728 C CA . PRO A 1 89 ? 8.911 16.207 16.613 1.00 11.61 95 PRO A CA 1
ATOM 729 C C . PRO A 1 89 ? 7.401 16.268 16.712 1.00 10.35 95 PRO A C 1
ATOM 730 O O . PRO A 1 89 ? 6.851 16.063 17.798 1.00 12.18 95 PRO A O 1
ATOM 734 N N . SER A 1 90 ? 6.704 16.529 15.619 1.00 10.59 96 SER A N 1
ATOM 735 C CA . SER A 1 90 ? 5.261 16.631 15.612 1.00 9.92 96 SER A CA 1
ATOM 736 C C . SER A 1 90 ? 4.552 15.318 15.885 1.00 10.16 96 SER A C 1
ATOM 737 O O . SER A 1 90 ? 3.329 15.322 16.064 1.00 11.68 96 SER A O 1
ATOM 740 N N . ARG A 1 91 ? 5.294 14.224 15.879 1.00 9.14 97 ARG A N 1
ATOM 741 C CA . ARG A 1 91 ? 4.731 12.895 16.114 1.00 8.97 97 ARG A CA 1
ATOM 742 C C . ARG A 1 91 ? 5.069 12.343 17.471 1.00 9.53 97 ARG A C 1
ATOM 743 O O . ARG A 1 91 ? 4.531 11.276 17.864 1.00 9.97 97 ARG A O 1
ATOM 751 N N . ARG A 1 92 ? 5.938 12.996 18.254 1.00 10.58 98 ARG A N 1
ATOM 752 C CA . ARG A 1 92 ? 6.426 12.365 19.481 1.00 12.04 98 ARG A CA 1
ATOM 753 C C . ARG A 1 92 ? 5.328 12.081 20.462 1.00 10.33 98 ARG A C 1
ATOM 754 O O . ARG A 1 92 ? 5.365 11.042 21.134 1.00 11.26 98 ARG A O 1
ATOM 762 N N . LYS A 1 93 ? 4.340 12.962 20.636 1.00 11.00 99 LYS A N 1
ATOM 763 C CA . LYS A 1 93 ? 3.292 12.737 21.636 1.00 11.54 99 LYS A CA 1
ATOM 764 C C . LYS A 1 93 ? 2.313 11.663 21.233 1.00 10.38 99 LYS A C 1
ATOM 765 O O . LYS A 1 93 ? 1.490 11.224 22.044 1.00 10.73 99 LYS A O 1
ATOM 771 N N . GLU A 1 94 ? 2.427 11.100 20.008 1.00 9.69 100 GLU A N 1
ATOM 772 C CA . GLU A 1 94 ? 1.653 9.920 19.657 1.00 9.11 100 GLU A CA 1
ATOM 773 C C . GLU A 1 94 ? 2.009 8.726 20.540 1.00 9.18 100 GLU A C 1
ATOM 774 O O . GLU A 1 94 ? 1.233 7.801 20.695 1.00 9.23 100 GLU A O 1
ATOM 780 N N . ALA A 1 95 ? 3.230 8.778 21.120 1.00 9.61 101 ALA A N 1
ATOM 781 C CA . ALA A 1 95 ? 3.658 7.705 21.999 1.00 10.23 101 ALA A CA 1
ATOM 782 C C . ALA A 1 95 ? 2.748 7.591 23.228 1.00 10.98 101 ALA A C 1
ATOM 783 O O . ALA A 1 95 ? 2.679 6.494 23.795 1.00 13.15 101 ALA A O 1
ATOM 785 N N . ASP A 1 96 ? 2.136 8.700 23.671 1.00 11.59 102 ASP A N 1
ATOM 786 C CA . ASP A 1 96 ? 1.404 8.673 24.946 1.00 13.27 102 ASP A CA 1
ATOM 787 C C . ASP A 1 96 ? 0.263 7.653 24.975 1.00 13.47 102 ASP A C 1
ATOM 788 O O . ASP A 1 96 ? 0.221 6.794 25.844 1.00 13.28 102 ASP A O 1
ATOM 793 N N . MET A 1 97 ? -0.632 7.729 24.001 1.00 11.00 103 MET A N 1
ATOM 794 C CA A MET A 1 97 ? -1.743 6.795 23.947 0.50 11.23 103 MET A CA 1
ATOM 795 C CA B MET A 1 97 ? -1.731 6.774 24.017 0.50 12.03 103 MET A CA 1
ATOM 796 C C . MET A 1 97 ? -1.287 5.371 23.561 1.00 10.84 103 MET A C 1
ATOM 797 O O . MET A 1 97 ? -1.883 4.391 24.000 1.00 11.04 103 MET A O 1
ATOM 806 N N . MET A 1 98 ? -0.249 5.258 22.753 1.00 10.12 104 MET A N 1
ATOM 807 C CA . MET A 1 98 ? 0.267 3.949 22.396 1.00 9.80 104 MET A CA 1
ATOM 808 C C . MET A 1 98 ? 0.817 3.228 23.601 1.00 9.55 104 MET A C 1
ATOM 809 O O . MET A 1 98 ? 0.561 2.051 23.819 1.00 10.03 104 MET A O 1
ATOM 814 N N . LYS A 1 99 ? 1.610 3.917 24.407 1.00 10.15 105 LYS A N 1
ATOM 815 C CA A LYS A 1 99 ? 2.151 3.319 25.633 0.50 10.40 105 LYS A CA 1
ATOM 816 C CA B LYS A 1 99 ? 2.150 3.326 25.636 0.50 10.38 105 LYS A CA 1
ATOM 817 C C . LYS A 1 99 ? 1.028 2.802 26.493 1.00 10.11 105 LYS A C 1
ATOM 818 O O . LYS A 1 99 ? 1.054 1.698 27.007 1.00 10.66 105 LYS A O 1
ATOM 829 N N . GLU A 1 100 ? -0.033 3.571 26.707 1.00 10.61 106 GLU A N 1
ATOM 830 C CA A GLU A 1 100 ? -1.134 3.144 27.533 0.50 11.86 106 GLU A CA 1
ATOM 831 C CA B GLU A 1 100 ? -1.179 3.196 27.501 0.50 11.80 106 GLU A CA 1
ATOM 832 C C . GLU A 1 100 ? -1.819 1.927 26.932 1.00 10.33 106 GLU A C 1
ATOM 833 O O . GLU A 1 100 ? -2.161 0.994 27.654 1.00 10.93 106 GLU A O 1
ATOM 844 N N . ALA A 1 101 ? -2.040 1.913 25.620 1.00 10.05 107 ALA A N 1
ATOM 845 C CA . ALA A 1 101 ? -2.693 0.778 25.001 1.00 9.76 107 ALA A CA 1
ATOM 846 C C . ALA A 1 101 ? -1.886 -0.489 25.189 1.00 9.11 107 ALA A C 1
ATOM 847 O O . ALA A 1 101 ? -2.434 -1.575 25.459 1.00 9.74 107 ALA A O 1
ATOM 849 N N . LEU A 1 102 ? -0.568 -0.401 24.971 1.00 9.27 108 LEU A N 1
ATOM 850 C CA A LEU A 1 102 ? 0.303 -1.580 25.053 0.84 9.05 108 LEU A CA 1
ATOM 851 C CA B LEU A 1 102 ? 0.188 -1.660 25.058 0.16 9.38 108 LEU A CA 1
ATOM 852 C C . LEU A 1 102 ? 0.450 -2.068 26.497 1.00 9.38 108 LEU A C 1
ATOM 853 O O . LEU A 1 102 ? 0.544 -3.271 26.754 1.00 9.93 108 LEU A O 1
ATOM 862 N N . GLU A 1 103 ? 0.464 -1.128 27.451 1.00 9.42 109 GLU A N 1
ATOM 863 C CA . GLU A 1 103 ? 0.425 -1.499 28.858 1.00 9.72 109 GLU A CA 1
ATOM 864 C C . GLU A 1 103 ? -0.823 -2.346 29.122 1.00 9.78 109 GLU A C 1
ATOM 865 O O . GLU A 1 103 ? -0.772 -3.389 29.797 1.00 10.23 109 GLU A O 1
ATOM 871 N N . LYS A 1 104 ? -1.970 -1.907 28.633 1.00 10.02 110 LYS A N 1
ATOM 872 C CA . LYS A 1 104 ? -3.228 -2.581 28.892 1.00 10.48 110 LYS A CA 1
ATOM 873 C C . LYS A 1 104 ? -3.296 -3.941 28.186 1.00 11.16 110 LYS A C 1
ATOM 874 O O . LYS A 1 104 ? -4.039 -4.835 28.631 1.00 11.52 110 LYS A O 1
ATOM 880 N N . LEU A 1 105 ? -2.520 -4.143 27.118 1.00 10.78 111 LEU A N 1
ATOM 881 C CA . LEU A 1 105 ? -2.377 -5.453 26.498 1.00 11.45 111 LEU A CA 1
ATOM 882 C C . LEU A 1 105 ? -1.349 -6.307 27.195 1.00 11.30 111 LEU A C 1
ATOM 883 O O . LEU A 1 105 ? -1.047 -7.415 26.762 1.00 13.85 111 LEU A O 1
ATOM 888 N N . GLN A 1 106 ? -0.825 -5.853 28.350 1.00 11.71 112 GLN A N 1
ATOM 889 C CA . GLN A 1 106 ? 0.025 -6.663 29.232 1.00 12.79 112 GLN A CA 1
ATOM 890 C C . GLN A 1 106 ? 1.408 -6.951 28.672 1.00 14.09 112 GLN A C 1
ATOM 891 O O . GLN A 1 106 ? 2.036 -7.917 29.041 1.00 17.35 112 GLN A O 1
ATOM 897 N N . LEU A 1 107 ? 1.868 -6.102 27.769 1.00 12.62 113 LEU A N 1
ATOM 898 C CA . LEU A 1 107 ? 3.235 -6.254 27.246 1.00 14.27 113 LEU A CA 1
ATOM 899 C C . LEU A 1 107 ? 4.244 -5.659 28.207 1.00 13.62 113 LEU A C 1
ATOM 900 O O . LEU A 1 107 ? 3.948 -4.771 28.991 1.00 14.30 113 LEU A O 1
ATOM 905 N N . ASN A 1 108 ? 5.466 -6.155 28.152 1.00 13.23 114 ASN A N 1
ATOM 906 C CA . ASN A 1 108 ? 6.597 -5.541 28.835 1.00 14.08 114 ASN A CA 1
ATOM 907 C C . ASN A 1 108 ? 6.948 -4.309 28.026 1.00 14.47 114 ASN A C 1
ATOM 908 O O . ASN A 1 108 ? 7.127 -4.434 26.835 1.00 19.51 114 ASN A O 1
ATOM 913 N N . ILE A 1 109 ? 7.040 -3.183 28.673 1.00 14.85 115 ILE A N 1
ATOM 914 C CA . ILE A 1 109 ? 7.237 -1.917 28.005 1.00 13.93 115 ILE A CA 1
ATOM 915 C C . ILE A 1 109 ? 8.641 -1.387 28.167 1.00 14.03 115 ILE A C 1
ATOM 916 O O . ILE A 1 109 ? 9.136 -1.238 29.293 1.00 16.69 115 ILE A O 1
ATOM 921 N N . VAL A 1 110 ? 9.313 -1.071 27.097 1.00 12.92 116 VAL A N 1
ATOM 922 C CA . VAL A 1 110 ? 10.594 -0.374 27.099 1.00 13.09 116 VAL A CA 1
ATOM 923 C C . VAL A 1 110 ? 10.403 0.926 26.337 1.00 12.38 116 VAL A C 1
ATOM 924 O O . VAL A 1 110 ? 9.917 0.898 25.220 1.00 12.62 116 VAL A O 1
ATOM 928 N N . GLU A 1 111 ? 10.774 2.060 26.957 1.00 13.74 117 GLU A N 1
ATOM 929 C CA A GLU A 1 111 ? 10.605 3.369 26.349 0.50 14.56 117 GLU A CA 1
ATOM 930 C CA B GLU A 1 111 ? 10.591 3.324 26.251 0.50 14.79 117 GLU A CA 1
ATOM 931 C C . GLU A 1 111 ? 11.920 3.895 25.805 1.00 13.96 117 GLU A C 1
ATOM 932 O O . GLU A 1 111 ? 12.896 3.919 26.554 1.00 19.02 117 GLU A O 1
ATOM 943 N N . MET A 1 112 ? 11.952 4.386 24.578 1.00 13.52 118 MET A N 1
ATOM 944 C CA . MET A 1 112 ? 13.133 5.063 24.039 1.00 14.91 118 MET A CA 1
ATOM 945 C C . MET A 1 112 ? 13.146 6.462 24.586 1.00 15.55 118 MET A C 1
ATOM 946 O O . MET A 1 112 ? 12.563 7.375 23.993 1.00 18.47 118 MET A O 1
ATOM 951 N N . LYS A 1 113 ? 13.806 6.673 25.714 1.00 18.66 119 LYS A N 1
ATOM 952 C CA A LYS A 1 113 ? 13.869 7.991 26.336 0.50 22.65 119 LYS A CA 1
ATOM 953 C CA B LYS A 1 113 ? 13.874 7.989 26.336 0.50 22.60 119 LYS A CA 1
ATOM 954 C C . LYS A 1 113 ? 15.121 8.782 25.958 1.00 21.19 119 LYS A C 1
ATOM 955 O O . LYS A 1 113 ? 15.126 9.997 26.134 1.00 27.64 119 LYS A O 1
ATOM 966 N N . ASP A 1 114 ? 16.168 8.204 25.452 1.00 19.47 120 ASP A N 1
ATOM 967 C CA . ASP A 1 114 ? 17.425 8.882 25.189 1.00 20.22 120 ASP A CA 1
ATOM 968 C C . ASP A 1 114 ? 17.143 9.996 24.216 1.00 18.24 120 ASP A C 1
ATOM 969 O O . ASP A 1 114 ? 16.682 9.727 23.092 1.00 17.63 120 ASP A O 1
ATOM 974 N N . GLU A 1 115 ? 17.379 11.230 24.600 1.00 20.54 121 GLU A N 1
ATOM 975 C CA . GLU A 1 115 ? 17.131 12.358 23.725 1.00 20.20 121 GLU A CA 1
ATOM 976 C C . GLU A 1 115 ? 18.086 12.468 22.553 1.00 18.19 121 GLU A C 1
ATOM 977 O O . GLU A 1 115 ? 17.881 13.330 21.695 1.00 22.64 121 GLU A O 1
ATOM 983 N N . ASN A 1 116 ? 19.087 11.613 22.482 1.00 18.76 122 ASN A N 1
ATOM 984 C CA . ASN A 1 116 ? 19.903 11.547 21.281 1.00 19.26 122 ASN A CA 1
ATOM 985 C C . ASN A 1 116 ? 19.465 10.433 20.340 1.00 18.48 122 ASN A C 1
ATOM 986 O O . ASN A 1 116 ? 20.141 10.219 19.336 1.00 17.85 122 ASN A O 1
ATOM 991 N N . ALA A 1 117 ? 1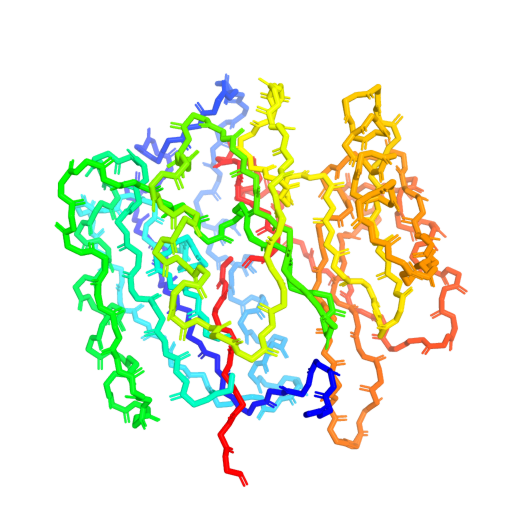8.374 9.732 20.668 1.00 14.28 123 ALA A N 1
ATOM 992 C CA . ALA A 1 117 ? 17.912 8.618 19.845 1.00 13.13 123 ALA A CA 1
ATOM 993 C C . ALA A 1 117 ? 16.603 8.960 19.161 1.00 12.89 123 ALA A C 1
ATOM 994 O O . ALA A 1 117 ? 15.702 9.516 19.762 1.00 13.78 123 ALA A O 1
ATOM 996 N N . THR A 1 118 ? 16.480 8.554 17.908 1.00 11.31 124 THR A N 1
ATOM 997 C CA . THR A 1 118 ? 15.174 8.541 17.263 1.00 10.51 124 THR A CA 1
ATOM 998 C C . THR A 1 118 ? 15.019 7.246 16.513 1.00 9.63 124 THR A C 1
ATOM 999 O O . THR A 1 118 ? 15.991 6.686 16.005 1.00 10.17 124 THR A O 1
ATOM 1003 N N . LEU A 1 119 ? 13.778 6.810 16.402 1.00 8.97 125 LEU A N 1
ATOM 1004 C CA . LEU A 1 119 ? 13.472 5.629 15.607 1.00 8.86 125 LEU A CA 1
ATOM 1005 C C . LEU A 1 119 ? 11.995 5.687 15.228 1.00 7.61 125 LEU A C 1
ATOM 1006 O O . LEU A 1 119 ? 11.136 5.879 16.091 1.00 8.74 125 LEU A O 1
ATOM 1011 N N . ASP A 1 120 ? 11.725 5.506 13.942 1.00 7.78 126 ASP A N 1
ATOM 1012 C CA . ASP A 1 120 ? 10.378 5.247 13.441 1.00 7.26 126 ASP A CA 1
ATOM 1013 C C . ASP A 1 120 ? 10.242 3.770 13.211 1.00 6.71 126 ASP A C 1
ATOM 1014 O O . ASP A 1 120 ? 11.045 3.137 12.540 1.00 7.10 126 ASP A O 1
ATOM 1019 N N . GLY A 1 121 ? 9.145 3.193 13.707 1.00 7.13 127 GLY A N 1
ATOM 1020 C CA . GLY A 1 121 ? 8.865 1.774 13.438 1.00 6.76 127 GLY A CA 1
ATOM 1021 C C . GLY A 1 121 ? 8.782 1.418 11.965 1.00 6.55 127 GLY A C 1
ATOM 1022 O O . GLY A 1 121 ? 9.058 0.285 11.602 1.00 6.79 127 GLY A O 1
ATOM 1023 N N . GLY A 1 122 ? 8.446 2.382 11.102 1.00 6.12 128 GLY A N 1
ATOM 1024 C CA . GLY A 1 122 ? 8.431 2.099 9.682 1.00 6.41 128 GLY A CA 1
ATOM 1025 C C . GLY A 1 122 ? 9.794 1.755 9.102 1.00 6.14 128 GLY A C 1
ATOM 1026 O O . GLY A 1 122 ? 9.866 1.169 8.015 1.00 7.27 128 GLY A O 1
ATOM 1027 N N . ASP A 1 123 ? 10.867 2.140 9.793 1.00 6.34 129 ASP A N 1
ATOM 1028 C CA . ASP A 1 123 ? 12.238 1.787 9.414 1.00 6.34 129 ASP A CA 1
ATOM 1029 C C . ASP A 1 123 ? 12.624 0.386 9.840 1.00 6.53 129 ASP A C 1
ATOM 1030 O O . ASP A 1 123 ? 13.739 -0.046 9.544 1.00 7.68 129 ASP A O 1
ATOM 1035 N N . VAL A 1 124 ? 11.742 -0.364 10.512 1.00 6.44 130 VAL A N 1
ATOM 1036 C CA A VAL A 1 124 ? 12.091 -1.660 11.068 0.80 6.65 130 VAL A CA 1
ATOM 1037 C CA B VAL A 1 124 ? 12.208 -1.655 10.998 0.20 8.32 130 VAL A CA 1
ATOM 1038 C C . VAL A 1 124 ? 11.459 -2.777 10.268 1.00 6.73 130 VAL A C 1
ATOM 1039 O O . VAL A 1 124 ? 10.241 -2.855 10.170 1.00 7.27 130 VAL A O 1
ATOM 1046 N N . LEU A 1 125 ? 12.284 -3.684 9.705 1.00 7.46 131 LEU A N 1
ATOM 1047 C CA . LEU A 1 125 ? 11.862 -4.880 8.994 1.00 7.34 131 LEU A CA 1
ATOM 1048 C C . LEU A 1 125 ? 12.234 -6.073 9.853 1.00 7.47 131 LEU A C 1
ATOM 1049 O O . LEU A 1 125 ? 13.415 -6.368 10.046 1.00 8.46 131 LEU A O 1
ATOM 1054 N N . PHE A 1 126 ? 11.230 -6.758 10.389 1.00 7.59 132 PHE A N 1
ATOM 1055 C CA . PHE A 1 126 ? 11.449 -7.977 11.180 1.00 7.67 132 PHE A CA 1
ATOM 1056 C C . PHE A 1 126 ? 11.129 -9.172 10.272 1.00 7.25 132 PHE A C 1
ATOM 1057 O O . PHE A 1 126 ? 9.983 -9.344 9.824 1.00 7.85 132 PHE A O 1
ATOM 1065 N N . THR A 1 127 ? 12.121 -10.002 9.973 1.00 7.64 133 THR A N 1
ATOM 1066 C CA . THR A 1 127 ? 11.951 -11.063 8.998 1.00 8.36 133 THR A CA 1
ATOM 1067 C C . THR A 1 127 ? 11.445 -12.353 9.599 1.00 9.52 133 THR A C 1
ATOM 1068 O O . THR A 1 127 ? 11.185 -13.276 8.797 1.00 11.30 133 THR A O 1
ATOM 1072 N N . GLY A 1 128 ? 11.355 -12.465 10.921 1.00 9.42 134 GLY A N 1
ATOM 1073 C CA . GLY A 1 128 ? 11.158 -13.740 11.579 1.00 11.51 134 GLY A CA 1
ATOM 1074 C C . GLY A 1 128 ? 12.425 -14.321 12.127 1.00 11.25 134 GLY A C 1
ATOM 1075 O O . GLY A 1 128 ? 12.438 -15.098 13.057 1.00 14.62 134 GLY A O 1
ATOM 1076 N N . ARG A 1 129 ? 13.554 -13.959 11.541 1.00 11.13 135 ARG A N 1
ATOM 1077 C CA . ARG A 1 129 ? 14.851 -14.450 11.939 1.00 11.87 135 ARG A CA 1
ATOM 1078 C C . ARG A 1 129 ? 15.772 -13.343 12.441 1.00 11.21 135 ARG A C 1
ATOM 1079 O O . ARG A 1 129 ? 16.740 -13.641 13.167 1.00 13.19 135 ARG A O 1
ATOM 1087 N N . GLU A 1 130 ? 15.576 -12.103 12.090 1.00 10.07 136 GLU A N 1
ATOM 1088 C CA . GLU A 1 130 ? 16.464 -11.012 12.405 1.00 9.50 136 GLU A CA 1
ATOM 1089 C C . GLU A 1 130 ? 15.695 -9.718 12.114 1.00 8.76 136 GLU A C 1
ATOM 1090 O O . GLU A 1 130 ? 14.629 -9.721 11.456 1.00 9.43 136 GLU A O 1
ATOM 1096 N N . PHE A 1 131 ? 16.273 -8.620 12.551 1.00 8.50 137 PHE A N 1
ATOM 1097 C CA . PHE A 1 131 ? 15.809 -7.275 12.220 1.00 8.39 137 PHE A CA 1
ATOM 1098 C C . PHE A 1 131 ? 16.776 -6.593 11.262 1.00 8.10 137 PHE A C 1
ATOM 1099 O O . PHE A 1 131 ? 17.996 -6.683 11.458 1.00 10.03 137 PHE A O 1
ATOM 1107 N N . PHE A 1 132 ? 16.216 -5.868 10.328 1.00 7.93 138 PHE A N 1
ATOM 1108 C CA . PHE A 1 132 ? 16.930 -4.832 9.536 1.00 8.52 138 PHE A CA 1
ATOM 1109 C C . PHE A 1 132 ? 16.338 -3.499 9.927 1.00 8.76 138 PHE A C 1
ATOM 1110 O O . PHE A 1 132 ? 15.101 -3.374 9.905 1.00 9.21 138 PHE A O 1
ATOM 1118 N N . VAL A 1 133 ? 17.160 -2.537 10.279 1.00 8.88 139 VAL A N 1
ATOM 1119 C CA . VAL A 1 133 ? 16.718 -1.216 10.680 1.00 8.34 139 VAL A CA 1
ATOM 1120 C C . VAL A 1 133 ? 17.297 -0.179 9.746 1.00 8.23 139 VAL A C 1
ATOM 1121 O O . VAL A 1 133 ? 18.515 -0.076 9.588 1.00 9.61 139 VAL A O 1
ATOM 1125 N N . GLY A 1 134 ? 16.414 0.580 9.097 1.00 7.71 140 GLY A N 1
ATOM 1126 C CA . GLY A 1 134 ? 16.859 1.641 8.238 1.00 8.13 140 GLY A CA 1
ATOM 1127 C C . GLY A 1 134 ? 17.401 2.796 9.030 1.00 8.69 140 GLY A C 1
ATOM 1128 O O . GLY A 1 134 ? 16.814 3.265 10.003 1.00 10.47 140 GLY A O 1
ATOM 1129 N N . LEU A 1 135 ? 18.563 3.321 8.555 1.00 9.00 141 LEU A N 1
ATOM 1130 C CA . LEU A 1 135 ? 19.102 4.565 9.050 1.00 9.30 141 LEU A CA 1
ATOM 1131 C C . LEU A 1 135 ? 18.678 5.616 8.054 1.00 9.29 141 LEU A C 1
ATOM 1132 O O . LEU A 1 135 ? 19.086 5.625 6.873 1.00 10.54 141 LEU A O 1
ATOM 1137 N N . SER A 1 136 ? 17.777 6.502 8.473 1.00 10.09 142 SER A N 1
ATOM 1138 C CA . SER A 1 136 ? 17.037 7.413 7.606 1.00 9.82 142 SER A CA 1
ATOM 1139 C C . SER A 1 136 ? 17.091 8.781 8.229 1.00 10.49 142 SER A C 1
ATOM 1140 O O . SER A 1 136 ? 17.761 8.999 9.236 1.00 11.86 142 SER A O 1
ATOM 1143 N N . LYS A 1 137 ? 16.279 9.720 7.699 1.00 10.86 143 LYS A N 1
ATOM 1144 C CA . LYS A 1 137 ? 16.151 11.030 8.346 1.00 12.32 143 LYS A CA 1
ATOM 1145 C C . LYS A 1 137 ? 15.328 10.913 9.628 1.00 10.60 143 LYS A C 1
ATOM 1146 O O . LYS A 1 137 ? 15.291 11.868 10.434 1.00 14.13 143 LYS A O 1
ATOM 1152 N N . ARG A 1 138 ? 14.646 9.794 9.831 1.00 9.27 144 ARG A N 1
ATOM 1153 C CA . ARG A 1 138 ? 13.834 9.530 10.998 1.00 9.34 144 ARG A CA 1
ATOM 1154 C C . ARG A 1 138 ? 14.488 8.651 12.048 1.00 9.51 144 ARG A C 1
ATOM 1155 O O . ARG A 1 138 ? 14.158 8.832 13.239 1.00 11.41 144 ARG A O 1
ATOM 1163 N N . THR A 1 139 ? 15.340 7.744 11.666 1.00 9.05 145 THR A N 1
ATOM 1164 C CA . THR A 1 139 ? 15.906 6.745 12.562 1.00 9.10 145 THR A CA 1
ATOM 1165 C C . THR A 1 139 ? 17.422 6.854 12.560 1.00 9.10 145 THR A C 1
ATOM 1166 O O . THR A 1 139 ? 18.024 6.833 11.468 1.00 9.74 145 THR A O 1
ATOM 1170 N N . ASN A 1 140 ? 18.011 6.980 13.742 1.00 10.12 146 ASN A N 1
ATOM 1171 C CA . ASN A 1 140 ? 19.480 7.108 13.812 1.00 10.89 146 ASN A CA 1
ATOM 1172 C C . ASN A 1 140 ? 20.093 5.875 14.443 1.00 10.94 146 ASN A C 1
ATOM 1173 O O . ASN A 1 140 ? 19.442 4.964 14.924 1.00 10.55 146 ASN A O 1
ATOM 1178 N N . GLN A 1 141 ? 21.447 5.847 14.423 1.00 11.91 147 GLN A N 1
ATOM 1179 C CA . GLN A 1 141 ? 22.210 4.737 14.917 1.00 12.53 147 GLN A CA 1
ATOM 1180 C C . GLN A 1 141 ? 21.875 4.440 16.380 1.00 11.51 147 GLN A C 1
ATOM 1181 O O . GLN A 1 141 ? 21.745 3.277 16.769 1.00 12.77 147 GLN A O 1
ATOM 1187 N N . ARG A 1 142 ? 21.752 5.488 17.195 1.00 12.89 148 ARG A N 1
ATOM 1188 C CA . ARG A 1 142 ? 21.423 5.241 18.622 1.00 12.70 148 ARG A CA 1
ATOM 1189 C C . ARG A 1 142 ? 20.084 4.622 18.785 1.00 11.63 148 ARG A C 1
ATOM 1190 O O . ARG A 1 142 ? 19.912 3.708 19.573 1.00 13.52 148 ARG A O 1
ATOM 1198 N N . GLY A 1 143 ? 19.088 5.082 17.985 1.00 11.84 149 GLY A N 1
ATOM 1199 C CA . GLY A 1 143 ? 17.780 4.392 17.973 1.00 11.67 149 GLY A CA 1
ATOM 1200 C C . GLY A 1 143 ? 17.865 2.923 17.657 1.00 11.45 149 GLY A C 1
ATOM 1201 O O . GLY A 1 143 ? 17.245 2.063 18.288 1.00 11.76 149 GLY A O 1
ATOM 1202 N N . ALA A 1 144 ? 18.651 2.604 16.609 1.00 10.97 150 ALA A N 1
ATOM 1203 C CA . ALA A 1 144 ? 18.835 1.223 16.243 1.00 11.57 150 ALA A CA 1
ATOM 1204 C C . ALA A 1 144 ? 19.515 0.411 17.347 1.00 11.33 150 ALA A C 1
ATOM 1205 O O . ALA A 1 144 ? 19.182 -0.755 17.558 1.00 12.03 150 ALA A O 1
ATOM 1207 N N . GLU A 1 145 ? 20.492 1.019 18.031 1.00 12.40 151 GLU A N 1
ATOM 1208 C CA . GLU A 1 145 ? 21.171 0.384 19.145 1.00 13.29 151 GLU A CA 1
ATOM 1209 C C . GLU A 1 145 ? 20.195 0.075 20.278 1.00 12.39 151 GLU A C 1
ATOM 1210 O O . GLU A 1 145 ? 20.247 -1.021 20.878 1.00 13.67 151 GLU A O 1
ATOM 1216 N N . ILE A 1 146 ? 19.324 1.025 20.577 1.00 12.33 152 ILE A N 1
ATOM 1217 C CA . ILE A 1 146 ? 18.346 0.755 21.639 1.00 12.67 152 ILE A CA 1
ATOM 1218 C C . ILE A 1 146 ? 17.437 -0.391 21.227 1.00 12.09 152 ILE A C 1
ATOM 1219 O O . ILE A 1 146 ? 17.078 -1.253 22.033 1.00 12.00 152 ILE A O 1
ATOM 1224 N N . LEU A 1 147 ? 16.994 -0.420 19.958 1.00 11.38 153 LEU A N 1
ATOM 1225 C CA . LEU A 1 147 ? 16.187 -1.546 19.495 1.00 10.89 153 LEU A CA 1
ATOM 1226 C C . LEU A 1 147 ? 16.947 -2.851 19.712 1.00 11.18 153 LEU A C 1
ATOM 1227 O O . LEU A 1 147 ? 16.377 -3.831 20.211 1.00 11.79 153 LEU A O 1
ATOM 1232 N N . ALA A 1 148 ? 18.209 -2.933 19.327 1.00 12.15 154 ALA A N 1
ATOM 1233 C CA . ALA A 1 148 ? 19.001 -4.126 19.480 1.00 12.42 154 ALA A CA 1
ATOM 1234 C C . ALA A 1 148 ? 19.119 -4.577 20.945 1.00 12.88 154 ALA A C 1
ATOM 1235 O O . ALA A 1 148 ? 19.051 -5.774 21.238 1.00 14.14 154 ALA A O 1
ATOM 1237 N N . ASP A 1 149 ? 19.291 -3.602 21.830 1.00 13.45 155 ASP A N 1
ATOM 1238 C CA A ASP A 1 149 ? 19.337 -3.905 23.251 0.50 15.14 155 ASP A CA 1
ATOM 1239 C CA B ASP A 1 149 ? 19.340 -3.864 23.278 0.50 14.88 155 ASP A CA 1
ATOM 1240 C C . ASP A 1 149 ? 18.020 -4.408 23.829 1.00 15.74 155 ASP A C 1
ATOM 1241 O O . ASP A 1 149 ? 17.992 -5.109 24.835 1.00 17.25 155 ASP A O 1
ATOM 1250 N N . THR A 1 150 ? 16.925 -3.983 23.240 1.00 14.34 156 THR A N 1
ATOM 1251 C CA . THR A 1 150 ? 15.582 -4.325 23.671 1.00 13.73 156 THR A CA 1
ATOM 1252 C C . THR A 1 150 ? 15.218 -5.743 23.268 1.00 14.28 156 THR A C 1
ATOM 1253 O O . THR A 1 150 ? 14.589 -6.469 24.062 1.00 18.02 156 THR A O 1
ATOM 1257 N N . PHE A 1 151 ? 15.589 -6.124 22.050 1.00 12.68 157 PHE A N 1
ATOM 1258 C CA . PHE A 1 151 ? 15.244 -7.411 21.470 1.00 13.41 157 PHE A CA 1
ATOM 1259 C C . PHE A 1 151 ? 16.502 -8.262 21.299 1.00 14.14 157 PHE A C 1
ATOM 1260 O O . PHE A 1 151 ? 16.936 -8.576 20.230 1.00 13.73 157 PHE A O 1
ATOM 1268 N N . LYS A 1 152 ? 17.095 -8.657 22.437 1.00 16.71 158 LYS A N 1
ATOM 1269 C CA A LYS A 1 152 ? 18.397 -9.311 22.426 0.50 18.49 158 LYS A CA 1
ATOM 1270 C CA B LYS A 1 152 ? 18.392 -9.313 22.419 0.50 18.11 158 LYS A CA 1
ATOM 1271 C C . LYS A 1 152 ? 18.390 -10.706 21.813 1.00 18.79 158 LYS A C 1
ATOM 1272 O O . LYS A 1 152 ? 19.510 -11.212 21.510 1.00 21.97 158 LYS A O 1
ATOM 1283 N N . ASP A 1 153 ? 17.197 -11.293 21.679 1.00 18.77 159 ASP A N 1
ATOM 1284 C CA . ASP A 1 153 ? 17.149 -12.646 21.103 1.00 19.43 159 ASP A CA 1
ATOM 1285 C C . ASP A 1 153 ? 17.361 -12.683 19.604 1.00 18.69 159 ASP A C 1
ATOM 1286 O O . ASP A 1 153 ? 17.498 -13.768 19.043 1.00 21.66 159 ASP A O 1
ATOM 1291 N N . TYR A 1 154 ? 17.364 -11.495 18.981 1.00 14.64 160 TYR A N 1
ATOM 1292 C CA . TYR A 1 154 ? 17.481 -11.397 17.537 1.00 14.66 160 TYR A CA 1
ATOM 1293 C C . TYR A 1 154 ? 18.623 -10.534 17.119 1.00 14.16 160 TYR A C 1
ATOM 1294 O O . TYR A 1 154 ? 18.900 -9.484 17.675 1.00 18.51 160 TYR A O 1
ATOM 1303 N N . ALA A 1 155 ? 19.290 -10.936 16.042 1.00 13.40 161 ALA A N 1
ATOM 1304 C CA . ALA A 1 155 ? 20.285 -10.069 15.444 1.00 15.07 161 ALA A CA 1
ATOM 1305 C C . ALA A 1 155 ? 19.618 -8.841 14.812 1.00 12.61 161 ALA A C 1
ATOM 1306 O O . ALA A 1 155 ? 18.529 -8.948 14.243 1.00 13.10 161 ALA A O 1
ATOM 1308 N N . VAL A 1 156 ? 20.302 -7.719 14.889 1.00 13.10 162 VAL A N 1
ATOM 1309 C CA . VAL A 1 156 ? 19.889 -6.439 14.340 1.00 11.82 162 VAL A CA 1
ATOM 1310 C C . VAL A 1 156 ? 21.002 -5.893 13.478 1.00 11.80 162 VAL A C 1
ATOM 1311 O O . VAL A 1 156 ? 22.157 -5.792 13.971 1.00 14.39 162 VAL A O 1
ATOM 1315 N N . SER A 1 157 ? 20.725 -5.538 12.237 1.00 11.98 163 SER A N 1
ATOM 1316 C CA A SER A 1 157 ? 21.703 -4.876 11.383 0.70 13.39 163 SER A CA 1
ATOM 1317 C CA B SER A 1 157 ? 21.661 -4.956 11.293 0.30 11.98 163 SER A CA 1
ATOM 1318 C C . SER A 1 157 ? 21.007 -3.696 10.731 1.00 11.45 163 SER A C 1
ATOM 1319 O O . SER A 1 157 ? 19.768 -3.619 10.702 1.00 11.83 163 SER A O 1
ATOM 1324 N N . THR A 1 158 ? 21.779 -2.718 10.304 1.00 12.11 164 THR A N 1
ATOM 1325 C CA . THR A 1 158 ? 21.236 -1.496 9.744 1.00 11.85 164 THR A CA 1
ATOM 1326 C C . THR A 1 158 ? 21.473 -1.400 8.249 1.00 11.43 164 THR A C 1
ATOM 1327 O O . THR A 1 158 ? 22.335 -2.012 7.665 1.00 14.72 164 THR A O 1
ATOM 1331 N N . VAL A 1 159 ? 20.638 -0.576 7.590 1.00 10.51 165 VAL A N 1
ATOM 1332 C CA A VAL A 1 159 ? 20.795 -0.379 6.166 0.50 10.18 165 VAL A CA 1
ATOM 1333 C CA B VAL A 1 159 ? 20.609 -0.399 6.156 0.50 11.20 165 VAL A CA 1
ATOM 1334 C C . VAL A 1 159 ? 20.476 1.078 5.841 1.00 9.44 165 VAL A C 1
ATOM 1335 O O . VAL A 1 159 ? 19.541 1.664 6.390 1.00 9.66 165 VAL A O 1
ATOM 1342 N N . PRO A 1 160 ? 21.273 1.716 5.018 1.00 10.45 166 PRO A N 1
ATOM 1343 C CA . PRO A 1 160 ? 20.981 3.138 4.687 1.00 10.68 166 PRO A CA 1
ATOM 1344 C C . PRO A 1 160 ? 19.683 3.282 3.917 1.00 9.94 166 PRO A C 1
ATOM 1345 O O . PRO A 1 160 ? 19.442 2.552 2.960 1.00 11.60 166 PRO A O 1
ATOM 1349 N N . VAL A 1 161 ? 18.879 4.251 4.307 1.00 9.32 167 VAL A N 1
ATOM 1350 C CA . VAL A 1 161 ? 17.659 4.633 3.591 1.00 9.17 167 VAL A CA 1
ATOM 1351 C C . VAL A 1 161 ? 17.951 5.997 2.990 1.00 11.11 167 VAL A C 1
ATOM 1352 O O . VAL A 1 161 ? 18.121 6.975 3.659 1.00 17.81 167 VAL A O 1
ATOM 1356 N N . VAL A 1 162 ? 18.057 6.078 1.698 1.00 15.59 168 VAL A N 1
ATOM 1357 C CA A VAL A 1 162 ? 18.589 7.381 1.169 0.50 20.88 168 VAL A CA 1
ATOM 1358 C CA B VAL A 1 162 ? 18.577 7.367 1.166 0.50 21.11 168 VAL A CA 1
ATOM 1359 C C . VAL A 1 162 ? 17.607 8.396 0.633 1.00 20.61 168 VAL A C 1
ATOM 1360 O O . VAL A 1 162 ? 17.738 9.614 1.026 1.00 31.16 168 VAL A O 1
ATOM 1367 N N A ASP A 1 163 ? 16.740 7.965 -0.265 0.62 18.97 169 ASP A N 1
ATOM 1368 N N B ASP A 1 163 ? 16.652 7.970 -0.120 0.38 18.60 169 ASP A N 1
ATOM 1369 C CA A ASP A 1 163 ? 15.695 8.554 -1.153 0.62 17.88 169 ASP A CA 1
ATOM 1370 C CA B ASP A 1 163 ? 15.705 8.944 -0.668 0.38 19.38 169 ASP A CA 1
ATOM 1371 C C A ASP A 1 163 ? 14.267 7.931 -1.011 0.62 11.63 169 ASP A C 1
ATOM 1372 C C B ASP A 1 163 ? 14.310 8.809 -0.077 0.38 13.33 169 ASP A C 1
ATOM 1373 O O A ASP A 1 163 ? 13.423 7.724 -1.913 0.62 14.55 169 ASP A O 1
ATOM 1374 O O B ASP A 1 163 ? 13.587 9.777 0.057 0.38 16.80 169 ASP A O 1
ATOM 1383 N N A ALA A 1 164 ? 13.912 7.678 0.236 0.62 1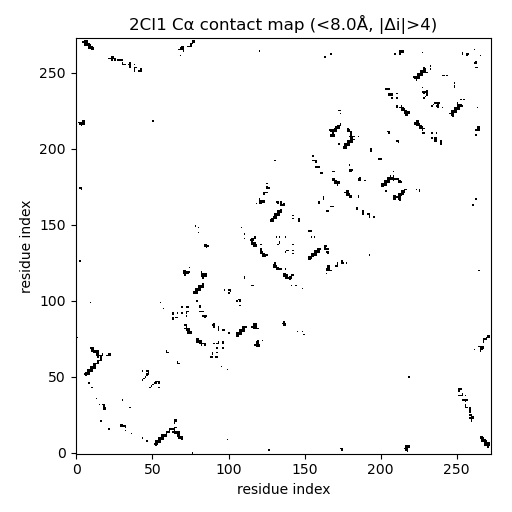0.05 170 ALA A N 1
ATOM 1384 N N B ALA A 1 164 ? 13.931 7.574 0.197 0.38 10.44 170 ALA A N 1
ATOM 1385 C CA . ALA A 1 164 ? 12.610 7.260 0.707 1.00 8.98 170 ALA A CA 1
ATOM 1386 C C . ALA A 1 164 ? 12.469 7.691 2.152 1.00 8.55 170 ALA A C 1
ATOM 1387 O O . ALA A 1 164 ? 13.423 7.946 2.852 1.00 9.68 170 ALA A O 1
ATOM 1389 N N . LEU A 1 165 ? 11.215 7.723 2.644 1.00 8.18 171 LEU A N 1
ATOM 1390 C CA . LEU A 1 165 ? 10.984 8.062 4.028 1.00 7.68 171 LEU A CA 1
ATOM 1391 C C . LEU A 1 165 ? 11.519 7.017 4.994 1.00 7.21 171 LEU A C 1
ATOM 1392 O O . LEU A 1 165 ? 12.184 7.334 5.976 1.00 8.18 171 LEU A O 1
ATOM 1397 N N . HIS A 1 166 ? 11.167 5.759 4.717 1.00 6.71 172 HIS A N 1
ATOM 1398 C CA . HIS A 1 166 ? 11.479 4.652 5.590 1.00 6.84 172 HIS A CA 1
ATOM 1399 C C . HIS A 1 166 ? 12.007 3.447 4.819 1.00 6.28 172 HIS A C 1
ATOM 1400 O O . HIS A 1 166 ? 11.702 3.313 3.622 1.00 6.61 172 HIS A O 1
ATOM 1407 N N . LEU A 1 167 ? 12.660 2.541 5.528 1.00 6.12 173 LEU A N 1
ATOM 1408 C CA . LEU A 1 167 ? 13.033 1.249 4.888 1.00 6.42 173 LEU A CA 1
ATOM 1409 C C . LEU A 1 167 ? 11.822 0.597 4.260 1.00 6.11 173 LEU A C 1
ATOM 1410 O O . LEU A 1 167 ? 11.876 0.122 3.128 1.00 6.30 173 LEU A O 1
ATOM 1415 N N . LYS A 1 168 ? 10.701 0.535 4.998 1.00 5.82 174 LYS A N 1
ATOM 1416 C CA A LYS A 1 168 ? 9.530 -0.157 4.470 0.50 5.95 174 LYS A CA 1
ATOM 1417 C CA B LYS A 1 168 ? 9.517 -0.152 4.495 0.50 5.81 174 LYS A CA 1
ATOM 1418 C C . LYS A 1 168 ? 8.707 0.690 3.529 1.00 5.54 174 LYS A C 1
ATOM 1419 O O . LYS A 1 168 ? 7.615 0.287 3.104 1.00 6.27 174 LYS A O 1
ATOM 1430 N N . SER A 1 169 ? 9.221 1.820 3.076 1.00 5.94 175 SER A N 1
ATOM 1431 C CA . SER A 1 169 ? 8.643 2.514 1.938 1.00 6.03 175 SER A CA 1
ATOM 1432 C C . SER A 1 169 ? 8.826 1.719 0.662 1.00 5.99 175 SER A C 1
ATOM 1433 O O . SER A 1 169 ? 8.160 2.019 -0.345 1.00 7.12 175 SER A O 1
ATOM 1436 N N . PHE A 1 170 ? 9.692 0.707 0.657 1.00 5.79 176 PHE A N 1
ATOM 1437 C CA . PHE A 1 170 ? 9.967 -0.065 -0.564 1.00 6.03 176 PHE A CA 1
ATOM 1438 C C . PHE A 1 170 ? 10.160 -1.557 -0.276 1.00 5.64 176 PHE A C 1
ATOM 1439 O O . PHE A 1 170 ? 10.615 -2.285 -1.164 1.00 6.11 176 PHE A O 1
ATOM 1447 N N . CYS A 1 171 ? 9.775 -2.052 0.902 1.00 5.53 177 CYS A N 1
ATOM 1448 C CA . CYS A 1 171 ? 9.879 -3.472 1.198 1.00 5.57 177 CYS A CA 1
ATOM 1449 C C . CYS A 1 171 ? 8.965 -3.789 2.385 1.00 5.49 177 CYS A C 1
ATOM 1450 O O . CYS A 1 171 ? 8.505 -2.912 3.091 1.00 6.75 177 CYS A O 1
ATOM 1453 N N . SER A 1 172 ? 8.765 -5.091 2.578 1.00 5.45 178 SER A N 1
ATOM 1454 C CA A SER A 1 172 ? 7.948 -5.650 3.646 0.50 5.52 178 SER A CA 1
ATOM 1455 C CA B SER A 1 172 ? 8.046 -5.643 3.725 0.50 5.46 178 SER A CA 1
ATOM 1456 C C . SER A 1 172 ? 8.069 -7.162 3.576 1.00 5.42 178 SER A C 1
ATOM 1457 O O . SER A 1 172 ? 8.456 -7.684 2.566 1.00 7.44 178 SER A O 1
ATOM 1462 N N . MET A 1 173 ? 7.676 -7.874 4.637 1.00 5.72 179 MET A N 1
ATOM 1463 C CA . MET A 1 173 ? 7.579 -9.335 4.534 1.00 5.95 179 MET A CA 1
ATOM 1464 C C . MET A 1 173 ? 6.285 -9.721 3.883 1.00 5.77 179 MET A C 1
ATOM 1465 O O . MET A 1 173 ? 5.192 -9.327 4.316 1.00 6.94 179 MET A O 1
ATOM 1470 N N . ALA A 1 174 ? 6.362 -10.557 2.855 1.00 6.63 180 ALA A N 1
ATOM 1471 C CA . ALA A 1 174 ? 5.176 -11.116 2.175 1.00 6.43 180 ALA A CA 1
ATOM 1472 C C . ALA A 1 174 ? 4.920 -12.545 2.576 1.00 6.45 180 ALA A C 1
ATOM 1473 O O . ALA A 1 174 ? 3.883 -13.093 2.165 1.00 7.64 180 ALA A O 1
ATOM 1475 N N . GLY A 1 175 ? 5.763 -13.177 3.356 1.00 7.67 181 GLY A N 1
ATOM 1476 C CA . GLY A 1 175 ? 5.590 -14.546 3.826 1.00 8.29 181 GLY A CA 1
ATOM 1477 C C . GLY A 1 175 ? 6.784 -14.943 4.629 1.00 8.90 181 GLY A C 1
ATOM 1478 O O . GLY A 1 175 ? 7.717 -14.150 4.778 1.00 10.19 181 GLY A O 1
ATOM 1479 N N . PRO A 1 176 ? 6.786 -16.158 5.171 1.00 9.99 182 PRO A N 1
ATOM 1480 C CA . PRO A 1 176 ? 7.857 -16.532 6.111 1.00 13.00 182 PRO A CA 1
ATOM 1481 C C . PRO A 1 176 ? 9.280 -16.421 5.740 1.00 14.85 182 PRO A C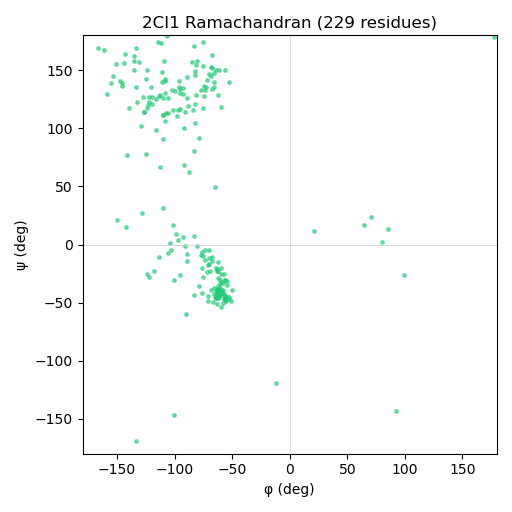 1
ATOM 1482 O O . PRO A 1 176 ? 10.217 -16.175 6.548 1.00 20.62 182 PRO A O 1
ATOM 1486 N N . ASN A 1 177 ? 9.543 -16.605 4.453 1.00 16.41 183 ASN A N 1
ATOM 1487 C CA . ASN A 1 177 ? 10.947 -16.366 3.988 1.00 12.27 183 ASN A CA 1
ATOM 1488 C C . ASN A 1 177 ? 10.974 -15.422 2.805 1.00 10.49 183 ASN A C 1
ATOM 1489 O O . ASN A 1 177 ? 11.875 -15.547 1.955 1.00 12.35 183 ASN A O 1
ATOM 1494 N N . LEU A 1 178 ? 10.004 -14.556 2.664 1.00 10.34 184 LEU A N 1
ATOM 1495 C CA . LEU A 1 178 ? 9.755 -13.827 1.417 1.00 8.79 184 LEU A CA 1
ATOM 1496 C C . LEU A 1 178 ? 9.708 -12.326 1.682 1.00 7.27 184 LEU A C 1
ATOM 1497 O O . LEU A 1 178 ? 8.811 -11.832 2.358 1.00 7.45 184 LEU A O 1
ATOM 1502 N N . ILE A 1 179 ? 10.682 -11.608 1.134 1.00 7.28 185 ILE A N 1
ATOM 1503 C CA . ILE A 1 179 ? 10.768 -10.154 1.224 1.00 6.88 185 ILE A CA 1
ATOM 1504 C C . ILE A 1 179 ? 10.185 -9.581 -0.022 1.00 6.17 185 ILE A C 1
ATOM 1505 O O . ILE A 1 179 ? 10.720 -9.805 -1.120 1.00 7.14 185 ILE A O 1
ATOM 1510 N N . ALA A 1 180 ? 9.084 -8.837 0.084 1.00 6.00 186 ALA A N 1
ATOM 1511 C CA . ALA A 1 180 ? 8.593 -8.028 -1.028 1.00 5.82 186 ALA A CA 1
ATOM 1512 C C . ALA A 1 180 ? 9.488 -6.815 -1.179 1.00 5.48 186 ALA A C 1
ATOM 1513 O O . ALA A 1 180 ? 9.874 -6.181 -0.188 1.00 6.17 186 ALA A O 1
ATOM 1515 N N . ILE A 1 181 ? 9.857 -6.476 -2.414 1.00 5.80 187 ILE A N 1
ATOM 1516 C CA . ILE A 1 181 ? 10.869 -5.460 -2.682 1.00 6.02 187 ILE A CA 1
ATOM 1517 C C . ILE A 1 181 ? 10.536 -4.755 -3.962 1.00 6.16 187 ILE A C 1
ATOM 1518 O O . ILE A 1 181 ? 10.107 -5.363 -4.952 1.00 7.02 187 ILE A O 1
ATOM 1523 N N . GLY A 1 182 ? 10.754 -3.438 -3.971 1.00 6.39 188 GLY A N 1
ATOM 1524 C CA . GLY A 1 182 ? 10.624 -2.676 -5.191 1.00 7.02 188 GLY A CA 1
ATOM 1525 C C . GLY A 1 182 ? 11.762 -2.867 -6.132 1.00 7.64 188 GLY A C 1
ATOM 1526 O O . GLY A 1 182 ? 12.777 -3.474 -5.863 1.00 9.25 188 GLY A O 1
ATOM 1527 N N . SER A 1 183 ? 11.610 -2.270 -7.333 1.00 8.62 189 SER A N 1
ATOM 1528 C CA . SER A 1 183 ? 12.588 -2.360 -8.414 1.00 9.32 189 SER A CA 1
ATOM 1529 C C . SER A 1 183 ? 13.424 -1.104 -8.595 1.00 10.17 189 SER A C 1
ATOM 1530 O O . SER A 1 183 ? 14.263 -1.079 -9.520 1.00 12.68 189 SER A O 1
ATOM 1533 N N . SER A 1 184 ? 13.255 -0.065 -7.804 1.00 10.44 190 SER A N 1
ATOM 1534 C CA . SER A 1 184 ? 14.084 1.104 -8.044 1.00 11.38 190 SER A CA 1
ATOM 1535 C C . SER A 1 184 ? 15.531 0.833 -7.746 1.00 10.70 190 SER A C 1
ATOM 1536 O O . SER A 1 184 ? 15.914 -0.105 -7.035 1.00 9.51 190 SER A O 1
ATOM 1539 N N . GLU A 1 185 ? 16.404 1.695 -8.247 1.00 13.28 191 GLU A N 1
ATOM 1540 C CA . GLU A 1 185 ? 17.814 1.656 -7.951 1.00 12.49 191 GLU A CA 1
ATOM 1541 C C . GLU A 1 185 ? 18.045 1.587 -6.440 1.00 11.17 191 GLU A C 1
ATOM 1542 O O . GLU A 1 185 ? 18.827 0.777 -5.937 1.00 10.79 191 GLU A O 1
ATOM 1548 N N . SER A 1 186 ? 17.386 2.453 -5.718 1.00 11.64 192 SER A N 1
ATOM 1549 C CA A SER A 1 186 ? 17.558 2.534 -4.278 0.40 11.52 192 SER A CA 1
ATOM 1550 C CA B SER A 1 186 ? 17.615 2.515 -4.279 0.40 11.96 192 SER A CA 1
ATOM 1551 C CA C SER A 1 186 ? 17.438 2.588 -4.274 0.20 11.36 192 SER A CA 1
ATOM 1552 C C . SER A 1 186 ? 17.024 1.301 -3.572 1.00 9.62 192 SER A C 1
ATOM 1553 O O . SER A 1 186 ? 17.675 0.784 -2.664 1.00 9.42 192 SER A O 1
ATOM 1560 N N . ALA A 1 187 ? 15.869 0.811 -3.978 1.00 8.62 193 ALA A N 1
ATOM 1561 C CA . ALA A 1 187 ? 15.281 -0.380 -3.321 1.00 8.10 193 ALA A CA 1
ATOM 1562 C C . ALA A 1 187 ? 16.214 -1.565 -3.505 1.00 7.61 193 ALA A C 1
ATOM 1563 O O . ALA A 1 187 ? 16.469 -2.338 -2.587 1.00 7.85 193 ALA A O 1
ATOM 1565 N N . GLN A 1 188 ? 16.697 -1.727 -4.753 1.00 8.37 194 GLN A N 1
ATOM 1566 C CA . GLN A 1 188 ? 17.578 -2.861 -5.056 1.00 8.89 194 GLN A CA 1
ATOM 1567 C C . GLN A 1 188 ? 18.913 -2.773 -4.334 1.00 9.37 194 GLN A C 1
ATOM 1568 O O . GLN A 1 188 ? 19.433 -3.813 -3.894 1.00 11.02 194 GLN A O 1
ATOM 1574 N N . LYS A 1 189 ? 19.465 -1.575 -4.199 1.00 9.66 195 LYS A N 1
ATOM 1575 C CA . LYS A 1 189 ? 20.708 -1.442 -3.448 1.00 10.09 195 LYS A CA 1
ATOM 1576 C C . LYS A 1 189 ? 20.461 -1.850 -1.997 1.00 8.66 195 LYS A C 1
ATOM 1577 O O . LYS A 1 189 ? 21.314 -2.545 -1.384 1.00 9.48 195 LYS A O 1
ATOM 1583 N N . ALA A 1 190 ? 19.367 -1.420 -1.397 1.00 8.37 196 ALA A N 1
ATOM 1584 C CA . ALA A 1 190 ? 19.051 -1.758 0.004 1.00 8.49 196 ALA A CA 1
ATOM 1585 C C . ALA A 1 190 ? 18.898 -3.243 0.175 1.00 8.33 196 ALA A C 1
ATOM 1586 O O . ALA A 1 190 ? 19.395 -3.852 1.141 1.00 9.37 196 ALA A O 1
ATOM 1588 N N . LEU A 1 191 ? 18.184 -3.892 -0.761 1.00 8.89 197 LEU A N 1
ATOM 1589 C CA . LEU A 1 191 ? 18.048 -5.333 -0.677 1.00 9.59 197 LEU A CA 1
ATOM 1590 C C . LEU A 1 191 ? 19.370 -6.073 -0.718 1.00 9.65 197 LEU A C 1
ATOM 1591 O O . LEU A 1 191 ? 19.622 -6.991 0.042 1.00 10.43 197 LEU A O 1
ATOM 1596 N N . LYS A 1 192 ? 20.246 -5.617 -1.616 1.00 9.40 198 LYS A N 1
ATOM 1597 C CA . LYS A 1 192 ? 21.548 -6.295 -1.700 1.00 10.51 198 LYS A CA 1
ATOM 1598 C C . LYS A 1 192 ? 22.311 -6.142 -0.426 1.00 10.08 198 LYS A C 1
ATOM 1599 O O . LYS A 1 192 ? 22.992 -7.058 0.014 1.00 11.30 198 LYS A O 1
ATOM 1605 N N . ILE A 1 193 ? 22.235 -4.967 0.206 1.00 9.17 199 ILE A N 1
ATOM 1606 C CA . ILE A 1 193 ? 22.923 -4.769 1.490 1.00 9.96 199 ILE A CA 1
ATOM 1607 C C . ILE A 1 193 ? 22.355 -5.651 2.556 1.00 11.11 199 ILE A C 1
ATOM 1608 O O . ILE A 1 193 ? 23.113 -6.274 3.312 1.00 13.80 199 ILE A O 1
ATOM 1613 N N . MET A 1 194 ? 21.028 -5.746 2.669 1.00 10.68 200 MET A N 1
ATOM 1614 C CA A MET A 1 194 ? 20.428 -6.617 3.679 0.60 12.61 200 MET A CA 1
ATOM 1615 C CA B MET A 1 194 ? 20.443 -6.620 3.678 0.40 12.51 200 MET A CA 1
ATOM 1616 C C . MET A 1 194 ? 20.888 -8.046 3.452 1.00 13.67 200 MET A C 1
ATOM 1617 O O . MET A 1 194 ? 21.262 -8.750 4.396 1.00 17.32 200 MET A O 1
ATOM 1626 N N . GLN A 1 195 ? 20.849 -8.503 2.214 1.00 13.08 201 GLN A N 1
ATOM 1627 C CA A GLN A 1 195 ? 21.222 -9.889 1.947 0.70 14.53 201 GLN A CA 1
ATOM 1628 C CA B GLN A 1 195 ? 21.212 -9.889 1.980 0.30 14.29 201 GLN A CA 1
ATOM 1629 C C . GLN A 1 195 ? 22.689 -10.149 2.237 1.00 14.78 201 GLN A C 1
ATOM 1630 O O . GLN A 1 195 ? 23.062 -11.201 2.696 1.00 15.69 201 GLN A O 1
ATOM 1641 N N . GLN A 1 196 ? 23.538 -9.151 1.967 1.00 11.67 202 GLN A N 1
ATOM 1642 C CA A GLN A 1 196 ? 24.992 -9.354 2.179 0.50 12.57 202 GLN A CA 1
ATOM 1643 C CA B GLN A 1 196 ? 24.979 -9.290 2.201 0.50 12.56 202 GLN A CA 1
ATOM 1644 C C . GLN A 1 196 ? 25.276 -9.397 3.676 1.00 14.31 202 GLN A C 1
ATOM 1645 O O . GLN A 1 196 ? 26.268 -9.989 4.083 1.00 24.77 202 GLN A O 1
ATOM 1656 N N . MET A 1 197 ? 24.447 -8.854 4.530 1.00 10.64 203 MET A N 1
ATOM 1657 C CA A MET A 1 197 ? 24.617 -8.823 5.992 0.50 10.80 203 MET A CA 1
ATOM 1658 C CA B MET A 1 197 ? 24.719 -8.863 5.969 0.50 12.88 203 MET A CA 1
ATOM 1659 C C . MET A 1 197 ? 24.097 -10.061 6.684 1.00 12.00 203 MET A C 1
ATOM 1660 O O . MET A 1 197 ? 24.327 -10.257 7.875 1.00 21.08 203 MET A O 1
ATOM 1669 N N . SER A 1 198 ? 23.334 -10.873 5.985 1.00 12.35 204 SER A N 1
ATOM 1670 C CA . SER A 1 198 ? 22.725 -12.005 6.607 1.00 13.45 204 SER A CA 1
ATOM 1671 C C . SER A 1 198 ? 23.334 -13.315 6.095 1.00 11.04 204 SER A C 1
ATOM 1672 O O . SER A 1 198 ? 23.620 -13.406 4.911 1.00 14.14 204 SER A O 1
ATOM 1675 N N . ASP A 1 199 ? 23.372 -14.298 6.942 1.00 17.63 205 ASP A N 1
ATOM 1676 C CA . ASP A 1 199 ? 23.762 -15.641 6.497 1.00 17.12 205 ASP A CA 1
ATOM 1677 C C . ASP A 1 199 ? 22.557 -16.429 6.077 1.00 14.04 205 ASP A C 1
ATOM 1678 O O . ASP A 1 199 ? 22.698 -17.587 5.612 1.00 21.42 205 ASP A O 1
ATOM 1683 N N . HIS A 1 200 ? 21.385 -15.910 6.159 1.00 12.90 206 HIS A N 1
ATOM 1684 C CA . HIS A 1 200 ? 20.165 -16.591 5.788 1.00 14.18 206 HIS A CA 1
ATOM 1685 C C . HIS A 1 200 ? 19.778 -16.201 4.359 1.00 14.17 206 HIS A C 1
ATOM 1686 O O . HIS A 1 200 ? 19.730 -15.029 4.123 1.00 15.01 206 HIS A O 1
ATOM 1693 N N . ARG A 1 201 ? 19.389 -17.136 3.510 1.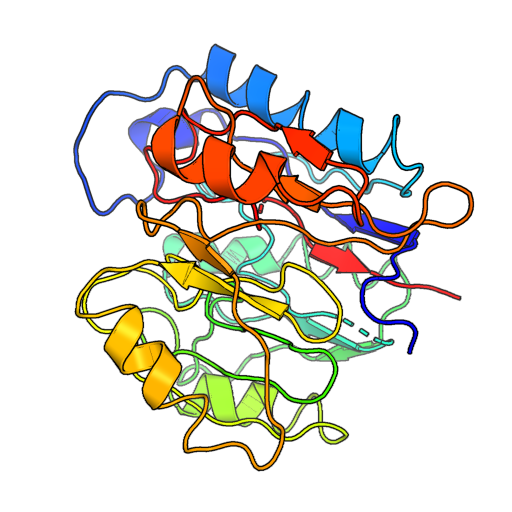00 17.14 207 ARG A N 1
ATOM 1694 C CA A ARG A 1 201 ? 18.958 -16.836 2.160 0.50 20.19 207 ARG A CA 1
ATOM 1695 C CA B ARG A 1 201 ? 18.953 -16.860 2.157 0.50 20.21 207 ARG A CA 1
ATOM 1696 C C . ARG A 1 201 ? 17.464 -16.614 2.149 1.00 15.14 207 ARG A C 1
ATOM 1697 O O . ARG A 1 201 ? 16.656 -17.548 2.374 1.00 20.08 207 ARG A O 1
ATOM 1712 N N . TYR A 1 202 ? 17.067 -15.368 1.899 1.00 14.59 208 TYR A N 1
ATOM 1713 C CA . TYR A 1 202 ? 15.715 -14.931 1.739 1.00 12.22 208 TYR A CA 1
ATOM 1714 C C . TYR A 1 202 ? 15.305 -15.049 0.269 1.00 11.80 208 TYR A C 1
ATOM 1715 O O . TYR A 1 202 ? 16.063 -14.769 -0.644 1.00 15.13 208 TYR A O 1
ATOM 1724 N N . ASP A 1 203 ? 14.052 -15.409 0.090 1.00 10.95 209 ASP A N 1
ATOM 1725 C CA . ASP A 1 203 ? 13.382 -15.278 -1.231 1.00 10.27 209 ASP A CA 1
ATOM 1726 C C . ASP A 1 203 ? 12.840 -13.865 -1.377 1.00 9.24 209 ASP A C 1
ATOM 1727 O O . ASP A 1 203 ? 12.640 -13.163 -0.364 1.00 9.55 209 ASP A O 1
ATOM 1732 N N . LYS A 1 204 ? 12.639 -13.432 -2.601 1.00 8.88 210 LYS A N 1
ATOM 1733 C CA A LYS A 1 204 ? 12.084 -12.090 -2.800 0.70 9.50 210 LYS A CA 1
ATOM 1734 C CA B LYS A 1 204 ? 12.165 -12.114 -2.934 0.30 7.13 210 LYS A CA 1
ATOM 1735 C C . LYS A 1 204 ? 10.901 -12.147 -3.739 1.00 8.24 210 LYS A C 1
ATOM 1736 O O . LYS A 1 204 ? 10.773 -13.007 -4.621 1.00 9.80 210 LYS A O 1
ATOM 1747 N N . LEU A 1 205 ? 9.999 -11.201 -3.527 1.00 7.41 211 LEU A N 1
ATOM 1748 C CA . LEU A 1 205 ? 8.826 -10.940 -4.329 1.00 7.66 211 LEU A CA 1
ATOM 1749 C C . LEU A 1 205 ? 9.012 -9.557 -4.901 1.00 7.09 211 LEU A C 1
ATOM 1750 O O . LEU A 1 205 ? 8.807 -8.548 -4.207 1.00 7.84 211 LEU A O 1
ATOM 1755 N N . THR A 1 206 ? 9.468 -9.448 -6.142 1.00 7.84 212 THR A N 1
ATOM 1756 C CA . THR A 1 206 ? 9.845 -8.162 -6.710 1.00 7.85 212 THR A CA 1
ATOM 1757 C C . THR A 1 206 ? 8.662 -7.542 -7.440 1.00 7.29 212 THR A C 1
ATOM 1758 O O . THR A 1 206 ? 8.025 -8.209 -8.270 1.00 8.13 212 THR A O 1
ATOM 1762 N N . VAL A 1 207 ? 8.380 -6.284 -7.130 1.00 7.24 213 VAL A N 1
ATOM 1763 C CA . VAL A 1 207 ? 7.279 -5.565 -7.758 1.00 7.22 213 VAL A CA 1
ATOM 1764 C C . VAL A 1 207 ? 7.796 -4.272 -8.397 1.00 7.51 213 VAL A C 1
ATOM 1765 O O . VAL A 1 207 ? 8.782 -3.696 -7.948 1.00 8.54 213 VAL A O 1
ATOM 1769 N N . PRO A 1 208 ? 7.152 -3.832 -9.472 1.00 7.98 214 PRO A N 1
ATOM 1770 C CA . PRO A 1 208 ? 7.647 -2.661 -10.216 1.00 8.53 214 PRO A CA 1
ATOM 1771 C C . PRO A 1 208 ? 7.376 -1.332 -9.545 1.00 8.43 214 PRO A C 1
ATOM 1772 O O . PRO A 1 208 ? 8.016 -0.342 -9.896 1.00 10.81 214 PRO A O 1
ATOM 1776 N N . ASP A 1 209 ? 6.419 -1.253 -8.624 1.00 8.08 215 ASP A N 1
ATOM 1777 C CA . ASP A 1 209 ? 6.106 -0.016 -7.912 1.00 8.57 215 ASP A CA 1
ATOM 1778 C C . ASP A 1 209 ? 6.634 -0.130 -6.502 1.00 8.14 215 ASP A C 1
ATOM 1779 O O . ASP A 1 209 ? 6.116 -0.963 -5.719 1.00 7.57 215 ASP A O 1
ATOM 1784 N N . ASP A 1 210 ? 7.623 0.649 -6.120 1.00 8.60 216 ASP A N 1
ATOM 1785 C CA . ASP A 1 210 ? 8.232 0.501 -4.807 1.00 8.21 216 ASP A CA 1
ATOM 1786 C C . ASP A 1 210 ? 7.217 0.518 -3.680 1.00 7.79 216 ASP A C 1
ATOM 1787 O O . ASP A 1 210 ? 7.292 -0.287 -2.759 1.00 7.78 216 ASP A O 1
ATOM 1792 N N . THR A 1 211 ? 6.272 1.453 -3.727 1.00 8.21 217 THR A N 1
ATOM 1793 C CA A THR A 1 211 ? 5.385 1.528 -2.587 0.70 8.97 217 THR A CA 1
ATOM 1794 C CA B THR A 1 211 ? 5.356 1.569 -2.600 0.30 9.44 217 THR A CA 1
ATOM 1795 C C . THR A 1 211 ? 4.409 0.387 -2.542 1.00 7.67 217 THR A C 1
ATOM 1796 O O . THR A 1 211 ? 3.860 0.124 -1.460 1.00 8.90 217 THR A O 1
ATOM 1803 N N . ALA A 1 212 ? 4.204 -0.342 -3.617 1.00 7.11 218 ALA A N 1
ATOM 1804 C CA . ALA A 1 212 ? 3.401 -1.553 -3.612 1.00 6.82 218 ALA A CA 1
ATOM 1805 C C . ALA A 1 212 ? 4.147 -2.747 -2.992 1.00 6.01 218 ALA A C 1
ATOM 1806 O O . ALA A 1 212 ? 3.517 -3.786 -2.792 1.00 6.39 218 ALA A O 1
ATOM 1808 N N . ALA A 1 213 ? 5.423 -2.586 -2.680 1.00 5.81 219 ALA A N 1
ATOM 1809 C CA . ALA A 1 213 ? 6.177 -3.602 -1.957 1.00 5.59 219 ALA A CA 1
ATOM 1810 C C . ALA A 1 213 ? 5.841 -3.599 -0.473 1.00 6.15 219 ALA A C 1
ATOM 1811 O O . ALA A 1 213 ? 6.289 -4.487 0.249 1.00 8.60 219 ALA A O 1
ATOM 1813 N N . ASN A 1 214 ? 5.088 -2.615 0.016 1.00 5.43 220 ASN A N 1
ATOM 1814 C CA . ASN A 1 214 ? 4.657 -2.540 1.388 1.00 4.97 220 ASN A CA 1
ATOM 1815 C C . ASN A 1 214 ? 3.292 -3.250 1.477 1.00 5.12 220 ASN A C 1
ATOM 1816 O O . ASN A 1 214 ? 2.309 -2.843 0.862 1.00 5.81 220 ASN A O 1
ATOM 1821 N N . CYS A 1 215 ? 3.296 -4.368 2.199 1.00 5.49 221 CYS A N 1
ATOM 1822 C CA A CYS A 1 215 ? 2.186 -5.309 2.319 0.57 4.93 221 CYS A CA 1
ATOM 1823 C CA B CYS A 1 215 ? 2.153 -5.263 2.343 0.43 6.91 221 CYS A CA 1
ATOM 1824 C C . CYS A 1 215 ? 2.174 -5.805 3.757 1.00 5.43 221 CYS A C 1
ATOM 1825 O O . CYS A 1 215 ? 3.119 -5.595 4.4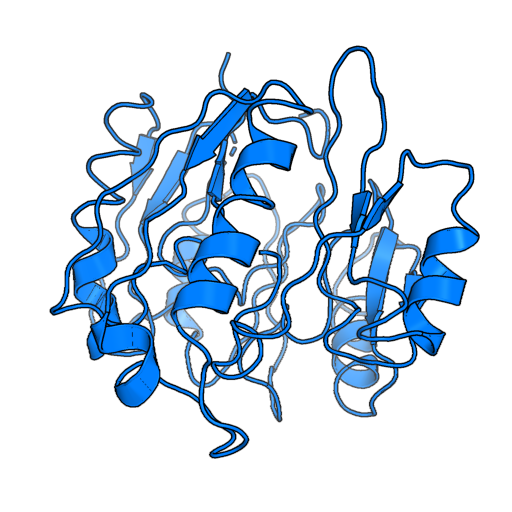89 1.00 6.39 221 CYS A O 1
ATOM 1830 N N . ILE A 1 216 ? 1.092 -6.492 4.148 1.00 5.95 222 ILE A N 1
ATOM 1831 C CA . ILE A 1 216 ? 0.966 -7.090 5.460 1.00 5.87 222 ILE A CA 1
ATOM 1832 C C . ILE A 1 216 ? 0.689 -8.568 5.325 1.00 5.78 222 ILE A C 1
ATOM 1833 O O . ILE A 1 216 ? -0.335 -8.976 4.790 1.00 6.37 222 ILE A O 1
ATOM 1838 N N . TYR A 1 217 ? 1.622 -9.392 5.830 1.00 6.34 223 TYR A N 1
ATOM 1839 C CA . TYR A 1 217 ? 1.478 -10.823 5.918 1.00 6.28 223 TYR A CA 1
ATOM 1840 C C . TYR A 1 217 ? 0.975 -11.219 7.300 1.00 6.11 223 TYR A C 1
ATOM 1841 O O . TYR A 1 217 ? 1.505 -10.733 8.310 1.00 7.43 223 TYR A O 1
ATOM 1850 N N . LEU A 1 218 ? -0.005 -12.096 7.354 1.00 6.23 224 LEU A N 1
ATOM 1851 C CA A LEU A 1 218 ? -0.499 -12.647 8.609 0.70 6.71 224 LEU A CA 1
ATOM 1852 C CA B LEU A 1 218 ? -0.489 -12.633 8.619 0.30 6.95 224 LEU A CA 1
ATOM 1853 C C . LEU A 1 218 ? -0.693 -14.136 8.458 1.00 7.39 224 LEU A C 1
ATOM 1854 O O . LEU A 1 218 ? -1.060 -14.613 7.385 1.00 9.50 224 LEU A O 1
ATOM 1863 N N . ASN A 1 219 ? -0.471 -14.849 9.551 1.00 7.64 225 ASN A N 1
ATOM 1864 C CA A ASN A 1 219 ? -0.797 -16.274 9.662 0.50 9.65 225 ASN A CA 1
ATOM 1865 C CA B ASN A 1 219 ? -0.803 -16.271 9.656 0.50 9.61 225 ASN A CA 1
ATOM 1866 C C . ASN A 1 219 ? -1.994 -16.331 10.601 1.00 9.10 225 ASN A C 1
ATOM 1867 O O . ASN A 1 219 ? -1.836 -16.103 11.802 1.00 11.92 225 ASN A O 1
ATOM 1876 N N . ILE A 1 220 ? -3.154 -16.672 10.038 1.00 8.66 226 ILE A N 1
ATOM 1877 C CA . ILE A 1 220 ? -4.407 -16.627 10.787 1.00 9.62 226 ILE A CA 1
ATOM 1878 C C . ILE A 1 220 ? -4.964 -18.042 10.901 1.00 10.98 226 ILE A C 1
ATOM 1879 O O . ILE A 1 220 ? -5.162 -18.688 9.900 1.00 14.66 226 ILE A O 1
ATOM 1884 N N . PRO A 1 221 ? -5.244 -18.545 12.091 1.00 13.20 227 PRO A N 1
ATOM 1885 C CA A PRO A 1 221 ? -5.852 -19.890 12.229 0.65 15.74 227 PRO A CA 1
ATOM 1886 C CA B PRO A 1 221 ? -5.564 -19.981 12.296 0.35 18.68 227 PRO A CA 1
ATOM 1887 C C A PRO A 1 221 ? -7.133 -19.970 11.417 0.65 20.04 227 PRO A C 1
ATOM 188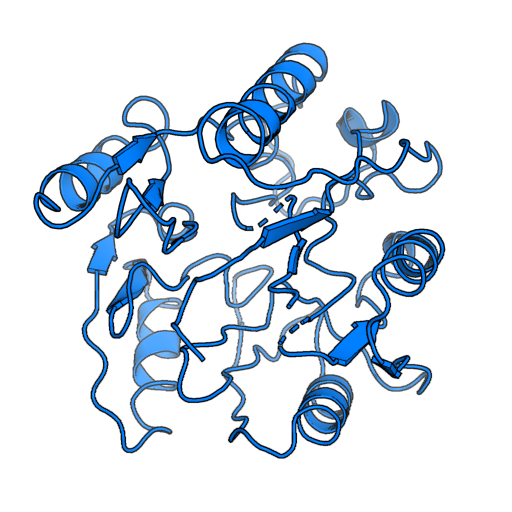8 C C B PRO A 1 221 ? -6.482 -20.669 11.315 0.35 20.98 227 PRO A C 1
ATOM 1889 O O A PRO A 1 221 ? -7.935 -19.066 11.379 0.65 21.83 227 PRO A O 1
ATOM 1890 O O B PRO A 1 221 ? -6.097 -21.746 10.845 0.35 29.10 227 PRO A O 1
ATOM 1894 N N A SER A 1 222 ? -7.386 -21.099 10.750 0.65 22.67 228 SER A N 1
ATOM 1895 N N B SER A 1 222 ? -7.625 -20.121 10.910 0.35 23.26 228 SER A N 1
ATOM 1896 C CA A SER A 1 222 ? -8.573 -21.266 9.914 0.65 27.74 228 SER A CA 1
ATOM 1897 C CA B SER A 1 222 ? -8.459 -20.957 10.031 0.35 28.08 228 SER A CA 1
ATOM 1898 C C . SER A 1 222 ? -8.461 -20.486 8.590 1.00 26.96 228 SER A C 1
ATOM 1899 O O . SER A 1 222 ? -9.318 -20.798 7.744 1.00 33.38 228 SER A O 1
ATOM 1902 N N . LYS A 1 223 ? -7.507 -19.622 8.306 1.00 15.71 229 LYS A N 1
ATOM 1903 C CA . LYS A 1 223 ? -7.326 -19.058 6.973 1.00 13.57 229 LYS A CA 1
ATOM 1904 C C . LYS A 1 223 ? -5.967 -19.295 6.375 1.00 12.92 229 LYS A C 1
ATOM 1905 O O . LYS A 1 223 ? -5.787 -19.365 5.138 1.00 16.96 229 LYS A O 1
ATOM 1911 N N . GLY A 1 224 ? -4.943 -19.430 7.239 1.00 11.87 230 GLY A N 1
ATOM 1912 C CA . GLY A 1 224 ? -3.617 -19.726 6.700 1.00 11.54 230 GLY A CA 1
ATOM 1913 C C . GLY A 1 224 ? -2.836 -18.456 6.450 1.00 9.43 230 GLY A C 1
ATOM 1914 O O . GLY A 1 224 ? -2.871 -17.480 7.199 1.00 10.48 230 GLY A O 1
ATOM 1915 N N . HIS A 1 225 ? -2.089 -18.528 5.362 1.00 9.00 231 HIS A N 1
ATOM 1916 C CA . HIS A 1 225 ? -1.155 -17.511 4.956 1.00 8.93 231 HIS A CA 1
ATOM 1917 C C . HIS A 1 225 ? -1.893 -16.394 4.212 1.00 9.01 231 HIS A C 1
ATOM 1918 O O . HIS A 1 225 ? -2.273 -16.589 3.062 1.00 16.44 231 HIS A O 1
ATOM 1925 N N . VAL A 1 226 ? -2.104 -15.278 4.851 1.00 7.29 232 VAL A N 1
ATOM 1926 C CA . VAL A 1 226 ? -2.911 -14.151 4.354 1.00 7.09 232 VAL A CA 1
ATOM 1927 C C . VAL A 1 226 ? -1.984 -12.996 3.985 1.00 6.71 232 VAL A C 1
ATOM 1928 O O . VAL A 1 226 ? -0.988 -12.728 4.656 1.00 7.50 232 VAL A O 1
ATOM 1932 N N . LEU A 1 227 ? -2.318 -12.282 2.904 1.00 6.57 233 LEU A N 1
ATOM 1933 C CA . LEU A 1 227 ? -1.512 -11.149 2.469 1.00 6.16 233 LEU A CA 1
ATOM 1934 C C . LEU A 1 227 ? -2.406 -10.029 2.023 1.00 6.51 233 LEU A C 1
ATOM 1935 O O . LEU A 1 227 ? -3.169 -10.145 1.065 1.00 7.53 233 LEU A O 1
ATOM 1940 N N . LEU A 1 228 ? -2.308 -8.872 2.744 1.00 6.20 234 LEU A N 1
ATOM 1941 C CA . LEU A 1 228 ? -2.979 -7.629 2.375 1.00 5.87 234 LEU A CA 1
ATOM 1942 C C . LEU A 1 228 ? -2.027 -6.877 1.455 1.00 6.06 234 LEU A C 1
ATOM 1943 O O . LEU A 1 228 ? -0.861 -6.622 1.822 1.00 6.60 234 LEU A O 1
ATOM 1948 N N . HIS A 1 229 ? -2.511 -6.500 0.271 1.00 5.97 235 HIS A N 1
ATOM 1949 C CA . HIS A 1 229 ? -1.647 -5.878 -0.725 1.00 6.09 235 HIS A CA 1
ATOM 1950 C C . HIS A 1 229 ? -2.401 -4.801 -1.475 1.00 5.67 235 HIS A C 1
ATOM 1951 O O . HIS A 1 229 ? -3.642 -4.744 -1.454 1.00 6.92 235 HIS A O 1
ATOM 1958 N N . ARG A 1 230 ? -1.682 -3.933 -2.172 1.00 6.74 236 ARG A N 1
ATOM 1959 C CA . ARG A 1 230 ? -2.328 -2.817 -2.891 1.00 7.55 236 ARG A CA 1
ATOM 1960 C C . ARG A 1 230 ? -3.142 -3.346 -4.055 1.00 7.28 236 ARG A C 1
ATOM 1961 O O . ARG A 1 230 ? -2.882 -4.384 -4.678 1.00 8.01 236 ARG A O 1
ATOM 1969 N N . THR A 1 231 ? -4.161 -2.588 -4.407 1.00 8.50 237 THR A N 1
ATOM 1970 C CA . THR A 1 231 ? -5.151 -3.002 -5.377 1.00 8.48 237 THR A CA 1
ATOM 1971 C C . THR A 1 231 ? -4.691 -2.828 -6.795 1.00 9.19 237 THR A C 1
ATOM 1972 O O . THR A 1 231 ? -3.833 -2.010 -7.111 1.00 9.35 237 THR A O 1
ATOM 1976 N N . PRO A 1 232 ? -5.318 -3.591 -7.718 1.00 9.60 238 PRO A N 1
ATOM 1977 C CA . PRO A 1 232 ? -5.066 -3.377 -9.158 1.00 10.81 238 PRO A CA 1
ATOM 1978 C C . PRO A 1 232 ? -5.446 -1.990 -9.634 1.00 10.71 238 PRO A C 1
ATOM 1979 O O . PRO A 1 232 ? -4.802 -1.474 -10.570 1.00 13.13 238 PRO A O 1
ATOM 1983 N N . GLU A 1 233 ? -6.447 -1.363 -9.017 1.00 11.72 239 GLU A N 1
ATOM 1984 C CA A GLU A 1 233 ? -6.804 -0.012 -9.428 0.80 12.97 239 GLU A CA 1
ATOM 1985 C CA B GLU A 1 233 ? -6.787 -0.023 -9.459 0.20 13.39 239 GLU A CA 1
ATOM 1986 C C . GLU A 1 233 ? -5.666 0.935 -9.122 1.00 12.75 239 GLU A C 1
ATOM 1987 O O . GLU A 1 233 ? -5.391 1.887 -9.857 1.00 18.73 239 GLU A O 1
ATOM 1998 N N . GLU A 1 234 ? -4.974 0.762 -7.996 1.00 10.48 240 GLU A N 1
ATOM 1999 C CA . GLU A 1 234 ? -3.931 1.673 -7.559 1.00 10.69 240 GLU A CA 1
ATOM 2000 C C . GLU A 1 234 ? -2.596 1.382 -8.220 1.00 10.61 240 GLU A C 1
ATOM 2001 O O . GLU A 1 234 ? -1.892 2.293 -8.654 1.00 11.43 240 GLU A O 1
ATOM 2007 N N . TYR A 1 235 ? -2.220 0.100 -8.318 1.00 9.63 241 TYR A N 1
ATOM 2008 C CA . TYR A 1 235 ? -0.932 -0.302 -8.853 1.00 9.41 241 TYR A CA 1
ATOM 2009 C C . TYR A 1 235 ? -1.133 -1.551 -9.691 1.00 9.27 241 TYR A C 1
ATOM 2010 O O . TYR A 1 235 ? -0.829 -2.679 -9.243 1.00 8.95 241 TYR A O 1
ATOM 2019 N N . PRO A 1 236 ? -1.659 -1.430 -10.914 1.00 10.15 242 PRO A N 1
ATOM 2020 C CA . PRO A 1 236 ? -2.028 -2.615 -11.682 1.00 10.48 242 PRO A CA 1
ATOM 2021 C C . PRO A 1 236 ? -0.858 -3.520 -11.955 1.00 9.80 242 PRO A C 1
ATOM 2022 O O . PRO A 1 236 ? -1.063 -4.745 -11.995 1.00 10.48 242 PRO A O 1
ATOM 2026 N N . GLU A 1 237 ? 0.345 -2.978 -12.213 1.00 9.64 243 GLU A N 1
ATOM 2027 C CA . GLU A 1 237 ? 1.444 -3.855 -12.600 1.00 9.26 243 GLU A CA 1
ATOM 2028 C C . GLU A 1 237 ? 2.004 -4.615 -11.409 1.00 8.67 243 GLU A C 1
ATOM 2029 O O . GLU A 1 237 ? 2.498 -5.738 -11.540 1.00 10.36 243 GLU A O 1
ATOM 2035 N N . SER A 1 238 ? 1.893 -4.026 -10.208 1.00 7.96 244 SER A N 1
ATOM 2036 C CA . SER A 1 238 ? 2.312 -4.742 -9.019 1.00 7.40 244 SER A CA 1
ATOM 2037 C C . SER A 1 238 ? 1.249 -5.748 -8.592 1.00 7.78 244 SER A C 1
ATOM 2038 O O . SER A 1 238 ? 1.582 -6.842 -8.080 1.00 7.54 244 SER A O 1
ATOM 2041 N N . ALA A 1 239 ? -0.039 -5.416 -8.769 1.00 8.42 245 ALA A N 1
ATOM 2042 C CA . ALA A 1 239 ? -1.074 -6.385 -8.405 1.00 8.42 245 ALA A CA 1
ATOM 2043 C C . ALA A 1 239 ? -0.944 -7.659 -9.201 1.00 8.62 245 ALA A C 1
ATOM 2044 O O . ALA A 1 239 ? -1.223 -8.730 -8.678 1.00 9.46 245 ALA A O 1
ATOM 2046 N N . LYS A 1 240 ? -0.502 -7.568 -10.468 1.00 8.88 246 LYS A N 1
ATOM 2047 C CA . LYS A 1 240 ? -0.298 -8.784 -11.248 1.00 9.92 246 LYS A CA 1
ATOM 2048 C C . LYS A 1 240 ? 0.702 -9.735 -10.633 1.00 9.07 246 LYS A C 1
ATOM 2049 O O . LYS A 1 240 ? 0.596 -10.934 -10.760 1.00 10.58 246 LYS A O 1
ATOM 2055 N N . VAL A 1 241 ? 1.713 -9.179 -9.937 1.00 8.19 247 VAL A N 1
ATOM 2056 C CA . VAL A 1 241 ? 2.705 -10.014 -9.254 1.00 8.32 247 VAL A CA 1
ATOM 2057 C C . VAL A 1 241 ? 2.073 -10.682 -8.070 1.00 7.44 247 VAL A C 1
ATOM 2058 O O . VAL A 1 241 ? 2.186 -11.906 -7.878 1.00 8.70 247 VAL A O 1
ATOM 2062 N N . TYR A 1 242 ? 1.355 -9.926 -7.221 1.00 7.44 248 TYR A N 1
ATOM 2063 C CA . TYR A 1 242 ? 0.702 -10.509 -6.046 1.00 7.16 248 TYR A CA 1
ATOM 2064 C C . TYR A 1 242 ? -0.291 -11.587 -6.451 1.00 7.23 248 TYR A C 1
ATOM 2065 O O . TYR A 1 242 ? -0.401 -12.611 -5.780 1.00 7.97 248 TYR A O 1
ATOM 2074 N N . GLU A 1 243 ? -1.013 -11.360 -7.546 1.00 7.99 249 GLU A N 1
ATOM 2075 C CA . GLU A 1 243 ? -2.055 -12.291 -7.964 1.00 9.21 249 GLU A CA 1
ATOM 2076 C C . GLU A 1 243 ? -1.542 -13.666 -8.325 1.00 9.78 249 GLU A C 1
ATOM 2077 O O . GLU A 1 243 ? -2.341 -14.601 -8.369 1.00 11.29 249 GLU A O 1
ATOM 2083 N N . LYS A 1 244 ? -0.268 -13.802 -8.646 1.00 9.72 250 LYS A N 1
ATOM 2084 C CA . LYS A 1 244 ? 0.312 -15.108 -8.903 1.00 10.83 250 LYS A CA 1
ATOM 2085 C C . LYS A 1 244 ? 0.443 -15.953 -7.636 1.00 11.31 250 LYS A C 1
ATOM 2086 O O . LYS A 1 244 ? 0.698 -17.161 -7.779 1.00 14.30 250 LYS A O 1
ATOM 2092 N N . LEU A 1 245 ? 0.269 -15.377 -6.469 1.00 9.17 251 LEU A N 1
ATOM 2093 C CA . LEU A 1 245 ? 0.506 -16.099 -5.226 1.00 8.91 251 LEU A CA 1
ATOM 2094 C C . LEU A 1 245 ? -0.727 -16.923 -4.846 1.00 8.15 251 LEU A C 1
ATOM 2095 O O . LEU A 1 245 ? -1.490 -16.570 -3.930 1.00 9.13 251 LEU A O 1
ATOM 2100 N N . LYS A 1 246 ? -0.878 -18.091 -5.473 1.00 8.33 252 LYS A N 1
ATOM 2101 C CA A LYS A 1 246 ? -1.864 -19.079 -5.170 0.50 8.46 252 LYS A CA 1
ATOM 2102 C CA B LYS A 1 246 ? -1.920 -19.023 -5.132 0.50 8.40 252 LYS A CA 1
ATOM 2103 C C . LYS A 1 246 ? -1.600 -19.751 -3.826 1.00 8.96 252 LYS A C 1
ATOM 2104 O O . LYS A 1 246 ? -2.438 -20.474 -3.303 1.00 10.46 252 LYS A O 1
ATOM 2115 N N . ASP A 1 247 ? -0.450 -19.494 -3.244 1.00 8.81 253 ASP A N 1
ATOM 2116 C CA . ASP A 1 247 ? -0.067 -20.029 -1.952 1.00 9.71 253 ASP A CA 1
ATOM 2117 C C . ASP A 1 247 ? -0.448 -19.072 -0.818 1.00 9.33 253 ASP A C 1
ATOM 2118 O O . ASP A 1 247 ? -0.132 -19.364 0.338 1.00 12.91 253 ASP A O 1
ATOM 2123 N N . HIS A 1 248 ? -1.170 -17.990 -1.118 1.00 8.06 254 HIS A N 1
ATOM 2124 C CA . HIS A 1 248 ? -1.672 -17.091 -0.070 1.00 7.84 254 HIS A CA 1
ATOM 2125 C C . HIS A 1 248 ? -3.147 -16.844 -0.300 1.00 8.04 254 HIS A C 1
ATOM 2126 O O . HIS A 1 248 ? -3.631 -16.946 -1.432 1.00 8.87 254 HIS A O 1
ATOM 2133 N N . MET A 1 249 ? -3.840 -16.467 0.774 1.00 8.06 255 MET A N 1
ATOM 2134 C CA A MET A 1 249 ? -5.147 -15.836 0.684 0.60 7.86 255 MET A CA 1
ATOM 2135 C CA B MET A 1 249 ? -5.146 -15.839 0.683 0.40 7.69 255 MET A CA 1
ATOM 2136 C C . MET A 1 249 ? -4.911 -14.339 0.550 1.00 7.32 255 MET A C 1
ATOM 2137 O O . MET A 1 249 ? -4.443 -13.671 1.486 1.00 8.57 255 MET A O 1
ATOM 2146 N N . LEU A 1 250 ? -5.184 -13.808 -0.637 1.00 7.83 256 LEU A N 1
ATOM 2147 C CA . LEU A 1 250 ? -4.860 -12.431 -0.991 1.00 7.39 256 LEU A CA 1
ATOM 2148 C C . LEU A 1 250 ? -6.030 -11.516 -0.703 1.00 7.42 256 LEU A C 1
ATOM 2149 O O . LEU A 1 250 ? -7.169 -11.842 -1.082 1.00 8.43 256 LEU A O 1
ATOM 2154 N N . ILE A 1 251 ? -5.783 -10.371 -0.087 1.00 6.52 257 ILE A N 1
ATOM 2155 C CA . ILE A 1 251 ? -6.801 -9.389 0.217 1.00 6.53 257 ILE A CA 1
ATOM 2156 C C . ILE A 1 251 ? -6.336 -8.027 -0.287 1.00 6.59 257 ILE A C 1
ATOM 2157 O O . ILE A 1 251 ? -5.486 -7.379 0.334 1.00 7.04 257 ILE A O 1
ATOM 2162 N N . PRO A 1 252 ? -6.861 -7.565 -1.429 1.00 6.80 258 PRO A N 1
ATOM 2163 C CA . PRO A 1 252 ? -6.520 -6.227 -1.904 1.00 7.00 258 PRO A CA 1
ATOM 2164 C C . PRO A 1 252 ? -7.094 -5.175 -0.969 1.00 6.72 258 PRO A C 1
ATOM 2165 O O . PRO A 1 252 ? -8.280 -5.262 -0.561 1.00 8.39 258 PRO A O 1
ATOM 2169 N N . VAL A 1 253 ? -6.300 -4.185 -0.592 1.00 6.71 259 VAL A N 1
ATOM 2170 C CA . VAL A 1 253 ? -6.718 -3.118 0.318 1.00 7.08 259 VAL A CA 1
ATOM 2171 C C . VAL A 1 253 ? -6.310 -1.782 -0.253 1.00 8.07 259 VAL A C 1
ATOM 2172 O O . VAL A 1 253 ? -5.141 -1.529 -0.515 1.00 10.64 259 VAL A O 1
ATOM 2176 N N . SER A 1 254 ? -7.289 -0.900 -0.452 1.00 9.00 260 SER A N 1
ATOM 2177 C CA . SER A 1 254 ? -7.090 0.437 -0.996 1.00 11.09 260 SER A CA 1
ATOM 2178 C C . SER A 1 254 ? -6.403 1.305 0.058 1.00 10.17 260 SER A C 1
ATOM 2179 O O . SER A 1 254 ? -6.672 1.238 1.248 1.00 10.13 260 SER A O 1
ATOM 2182 N N . ASN A 1 255 ? -5.494 2.152 -0.424 1.00 12.54 261 ASN A N 1
ATOM 2183 C CA . ASN A 1 255 ? -4.764 3.049 0.456 1.00 12.07 261 ASN A CA 1
ATOM 2184 C C . ASN A 1 255 ? -4.353 4.344 -0.221 1.00 13.04 261 ASN A C 1
ATOM 2185 O O . ASN A 1 255 ? -3.407 5.006 0.178 1.00 13.95 261 ASN A O 1
ATOM 2190 N N . SER A 1 256 ? -5.031 4.676 -1.297 1.00 11.91 262 SER A N 1
ATOM 2191 C CA . SER A 1 256 ? -4.606 5.835 -2.102 1.00 13.61 262 SER A CA 1
ATOM 2192 C C . SER A 1 256 ? -4.547 7.104 -1.347 1.00 9.94 262 SER A C 1
ATOM 2193 O O . SER A 1 256 ? -3.635 7.935 -1.585 1.00 12.46 262 SER A O 1
ATOM 2196 N N . GLU A 1 257 ? -5.494 7.366 -0.452 1.00 8.10 263 GLU A N 1
ATOM 2197 C CA . GLU A 1 257 ? -5.499 8.668 0.200 1.00 8.18 263 GLU A CA 1
ATOM 2198 C C . GLU A 1 257 ? -4.364 8.815 1.168 1.00 8.60 263 GLU A C 1
ATOM 2199 O O . GLU A 1 257 ? -3.702 9.859 1.171 1.00 11.79 263 GLU A O 1
ATOM 2205 N N . LEU A 1 258 ? -4.095 7.797 1.990 1.00 7.72 264 LEU A N 1
ATOM 2206 C CA . LEU A 1 258 ? -2.993 7.929 2.913 1.00 8.95 264 LEU A CA 1
ATOM 2207 C C . LEU A 1 258 ? -1.641 7.876 2.260 1.00 7.29 264 LEU A C 1
ATOM 2208 O O . LEU A 1 258 ? -0.687 8.442 2.791 1.00 7.99 264 LEU A O 1
ATOM 2213 N N . GLU A 1 259 ? -1.535 7.268 1.076 1.00 8.16 265 GLU A N 1
ATOM 2214 C CA A GLU A 1 259 ? -0.256 7.318 0.392 0.50 8.68 265 GLU A CA 1
ATOM 2215 C CA B GLU A 1 259 ? -0.238 7.313 0.397 0.50 8.06 265 GLU A CA 1
ATOM 2216 C C . GLU A 1 259 ? 0.084 8.773 0.025 1.00 7.25 265 GLU A C 1
ATOM 2217 O O . GLU A 1 259 ? 1.270 9.094 -0.093 1.00 8.03 265 GLU A O 1
ATOM 2228 N N . LYS A 1 260 ? -0.904 9.664 -0.127 1.00 7.64 266 LYS A N 1
ATOM 2229 C CA . LYS A 1 260 ? -0.615 11.065 -0.397 1.00 8.22 266 LYS A CA 1
ATOM 2230 C C . LYS A 1 260 ? 0.224 11.687 0.736 1.00 7.74 266 LYS A C 1
ATOM 2231 O O . LYS A 1 260 ? 0.915 12.697 0.493 1.00 10.00 266 LYS A O 1
ATOM 2237 N N . VAL A 1 261 ? 0.139 11.144 1.928 1.00 7.58 267 VAL A N 1
ATOM 2238 C CA . VAL A 1 261 ? 0.941 11.585 3.043 1.00 8.50 267 VAL A CA 1
ATOM 2239 C C . VAL A 1 261 ? 1.971 10.527 3.406 1.00 7.97 267 VAL A C 1
ATOM 2240 O O . VAL A 1 261 ? 2.396 10.430 4.569 1.00 9.90 267 VAL A O 1
ATOM 2244 N N . ASP A 1 262 ? 2.457 9.748 2.441 1.00 7.98 268 ASP A N 1
ATOM 2245 C CA . ASP A 1 262 ? 3.508 8.758 2.600 1.00 8.14 268 ASP A CA 1
ATOM 2246 C C . ASP A 1 262 ? 3.127 7.623 3.499 1.00 7.93 268 ASP A C 1
ATOM 2247 O O . ASP A 1 262 ? 4.007 6.855 3.936 1.00 8.96 268 ASP A O 1
ATOM 2252 N N . GLY A 1 263 ? 1.851 7.426 3.782 1.00 8.12 269 GLY A N 1
ATOM 2253 C CA . GLY A 1 263 ? 1.396 6.341 4.624 1.00 8.25 269 GLY A CA 1
ATOM 2254 C C . GLY A 1 263 ? 1.134 5.103 3.809 1.00 7.72 269 GLY A C 1
ATOM 2255 O O . GLY A 1 263 ? 0.224 5.142 2.980 1.00 11.29 269 GLY A O 1
ATOM 2256 N N . LEU A 1 264 ? 1.828 4.040 4.082 1.00 7.08 270 LEU A N 1
ATOM 2257 C CA . LEU A 1 264 ? 1.640 2.795 3.341 1.00 7.95 270 LEU A CA 1
ATOM 2258 C C . LEU A 1 264 ? 0.900 1.801 4.236 1.00 6.69 270 LEU A C 1
ATOM 2259 O O . LEU A 1 264 ? 0.527 2.095 5.386 1.00 7.67 270 LEU A O 1
ATOM 2264 N N . LEU A 1 265 ? 0.627 0.618 3.727 1.00 6.10 271 LEU A N 1
ATOM 2265 C CA . LEU A 1 265 ? -0.251 -0.322 4.457 1.00 6.22 271 LEU A CA 1
ATOM 2266 C C . LEU A 1 265 ? 0.243 -0.621 5.859 1.00 5.47 271 LEU A C 1
ATOM 2267 O O . LEU A 1 265 ? -0.552 -0.625 6.813 1.00 6.36 271 LEU A O 1
ATOM 2272 N N . THR A 1 266 ? 1.529 -0.885 6.042 1.00 5.92 272 THR A N 1
ATOM 2273 C CA . THR A 1 266 ? 1.999 -1.286 7.344 1.00 6.40 272 THR A CA 1
ATOM 2274 C C . THR A 1 266 ? 1.840 -0.173 8.360 1.00 6.29 272 THR A C 1
ATOM 2275 O O . THR A 1 266 ? 1.783 -0.442 9.580 1.00 7.14 272 THR A O 1
ATOM 2311 N N . SER A 1 268 ? -0.448 1.809 9.318 1.00 6.12 274 SER A N 1
ATOM 2312 C CA . SER A 1 268 ? -1.718 2.001 10.052 1.00 6.10 274 SER A CA 1
ATOM 2313 C C . SER A 1 268 ? -2.013 0.923 11.075 1.00 5.87 274 SER A C 1
ATOM 2314 O O . SER A 1 268 ? -3.134 0.929 11.620 1.00 6.33 274 SER A O 1
ATOM 2317 N N . SER A 1 269 ? -1.094 0.044 11.432 1.00 5.84 275 SER A N 1
ATOM 2318 C CA . SER A 1 269 ? -1.381 -0.930 12.462 1.00 5.91 275 SER A CA 1
ATOM 2319 C C . SER A 1 269 ? -0.123 -1.321 13.202 1.00 6.00 275 SER A C 1
ATOM 2320 O O . SER A 1 269 ? 0.996 -1.262 12.638 1.00 6.84 275 SER A O 1
ATOM 2323 N N . VAL A 1 270 ? -0.301 -1.776 14.441 1.00 6.43 276 VAL A N 1
ATOM 2324 C CA . VAL A 1 270 ? 0.702 -2.453 15.246 1.00 6.81 276 VAL A CA 1
ATOM 2325 C C . VAL A 1 270 ? 0.098 -3.811 15.631 1.00 6.54 276 VAL A C 1
ATOM 2326 O O . VAL A 1 270 ? -0.972 -3.846 16.244 1.00 8.07 276 VAL A O 1
ATOM 2330 N N . LEU A 1 271 ? 0.729 -4.871 15.248 1.00 8.32 277 LEU A N 1
ATOM 2331 C CA . LEU A 1 271 ? 0.248 -6.230 15.460 1.00 8.67 277 LEU A CA 1
ATOM 2332 C C . LEU A 1 271 ? 0.867 -6.824 16.705 1.00 9.53 277 LEU A C 1
ATOM 2333 O O . LEU A 1 271 ? 2.057 -6.636 16.967 1.00 11.41 277 LEU A O 1
ATOM 2338 N N . ILE A 1 272 ? 0.065 -7.567 17.463 1.00 9.41 278 ILE A N 1
ATOM 2339 C CA . ILE A 1 272 ? 0.489 -8.166 18.735 1.00 9.79 278 ILE A CA 1
ATOM 2340 C C . ILE A 1 272 ? 0.037 -9.631 18.749 1.00 9.91 278 ILE A C 1
ATOM 2341 O O . ILE A 1 272 ? -1.105 -9.922 18.346 1.00 9.28 278 ILE A O 1
ATOM 2346 N N . ASN A 1 273 ? 0.949 -10.520 19.192 1.00 11.35 279 ASN A N 1
ATOM 2347 C CA . ASN A 1 273 ? 0.600 -11.928 19.396 1.00 10.67 279 ASN A CA 1
ATOM 2348 C C . ASN A 1 273 ? 0.555 -12.175 20.886 1.00 12.25 279 ASN A C 1
ATOM 2349 O O . ASN A 1 273 ? 1.583 -12.282 21.553 1.00 16.64 279 ASN A O 1
ATOM 2354 N N . LYS A 1 274 ? -0.617 -12.321 21.450 1.00 15.26 280 LYS A N 1
ATOM 2355 C CA . LYS A 1 274 ? -0.760 -12.652 22.877 1.00 21.84 280 LYS A CA 1
ATOM 2356 C C . LYS A 1 274 ? -1.227 -14.044 23.155 1.00 25.94 280 LYS A C 1
ATOM 2357 O O . LYS A 1 274 ? -2.242 -14.417 22.597 1.00 36.95 280 LYS A O 1
ATOM 2363 N N . LYS A 1 275 ? -0.555 -14.767 24.028 1.00 34.39 281 LYS A N 1
ATOM 2364 C CA . LYS A 1 275 ? -1.121 -15.897 24.707 1.00 44.74 281 LYS A CA 1
ATOM 2365 C C . LYS A 1 275 ? -1.663 -16.910 23.728 1.00 56.36 281 LYS A C 1
ATOM 2366 O O . LYS A 1 275 ? -1.993 -18.069 23.954 1.00 71.99 281 LYS A O 1
#

Solvent-accessible surface area: 12016 Å² total

Organism: Bos taurus (NCBI:txid9913)

B-factor: mean 16.08, std 11.13, range [2.72, 92.25]

Foldseek 3Di:
DPPFAFAAKEFEAAAPLLQPPFAADDPDDTFPVVVQRVLLVVLVCCVPVVQPHHYDYHYDDNQQRCLRQCQFQWAAQQEIEGFQWQDPSHRCSSVVVVVVSVVVVGHYDYDPPPVFFTTSLQWADQVAAIEGEDESTGHPVNQVVVCVRCVVHHYHYFYQYDAHHLLQQWYAQDNQEIEGEDDPRGVVRVVVVVVPDPDDGHYQYFHDRNQNRWRWHQGVVAGTEIETADCVVRVRRVVSVVVPPVYHYHHRHNVSCVSRVRGSNSMHGHHDD

InterPro domains:
  IPR033199 Dimethylarginine dimethylaminohydrolase-like [PTHR12737] (9-282)

Radius of gyration: 17.01 Å; Cα contacts (8 Å, |Δi|>4): 678; chains: 1; bounding box: 39×41×42 Å

Secondary structure (DSSP, 8-state):
--TTB-SEEEEEPPPTTHHHHS--SS--SPP-HHHHHHHHHHHHHIIIIIT-PEEEEEPP-TT-TTTT-GGGGEE---EEEE---SSGGGTTHHHHHHHHHHHTT-EEEE---TT----GGGEEE-SSEEEEEESSS--HHHHHHHHHH-TTSEEEEEE--SSSSGGGSEEEEETTEEEEE-SHHHHHHHHHHHHH-SS--EEEEESSGGGG--EEEEETTTEEEEEE--TTT-HHHHHHHTT-TTSEEEE---HHHHTTT------EEE---